Protein AF-A0A815REF6-F1 (afdb_monomer)

Secondary structure (DSSP, 8-state):
-------------PPP------TT-----TTSTTSS-----HHHHHHHHHHHHHHHHHTTT-EEEEEE-TTS-EEEEEEGGGS--HHHHHTS-HHHHHHHHHHHHHHHHHHHHHHHTS-EEEEEE-TT--SSSPPPHHHHHHHHHHS-HHHHHSEEEEEEES--HHHHHTHHHHHHHHHHHHHHHTTS-------

Nearest PDB structures (foldseek):
  3p7z-assembly1_B  TM=7.901E-01  e=2.583E-05  Homo sapiens
  7mp5-assembly1_A  TM=7.750E-01  e=2.750E-05  Homo sapiens
  2d4q-assembly1_B  TM=8.336E-01  e=7.939E-05  Homo sapiens
  3pg7-assembly2_B  TM=8.066E-01  e=1.084E-04  Homo sapiens
  7r04-assembly1_A  TM=8.210E-01  e=1.786E-04  Homo sapiens

Mean predicted aligned error: 14.85 Å

Radius of gyration: 29.38 Å; Cα contacts (8 Å, |Δi|>4): 174; chains: 1; bounding box: 91×82×63 Å

Structure (mmCIF, N/CA/C/O backbone):
data_AF-A0A815REF6-F1
#
_entry.id   AF-A0A815REF6-F1
#
loop_
_atom_site.group_PDB
_atom_site.id
_atom_site.type_symbol
_atom_site.label_atom_id
_atom_site.label_alt_id
_atom_site.label_comp_id
_atom_site.label_asym_id
_atom_site.label_entity_id
_atom_site.label_seq_id
_atom_site.pdbx_PDB_ins_code
_atom_site.Cartn_x
_atom_site.Cartn_y
_atom_site.Cartn_z
_atom_site.occupancy
_atom_site.B_iso_or_equiv
_atom_site.auth_seq_id
_atom_site.auth_comp_id
_atom_site.auth_asym_id
_atom_site.auth_atom_id
_atom_site.pdbx_PDB_model_num
ATOM 1 N N . LEU A 1 1 ? 66.781 4.390 -33.951 1.00 36.03 1 LEU A N 1
ATOM 2 C CA . LEU A 1 1 ? 67.778 5.407 -33.545 1.00 36.03 1 LEU A CA 1
ATOM 3 C C . LEU A 1 1 ? 67.065 6.750 -33.490 1.00 36.03 1 LEU A C 1
ATOM 5 O O . LEU A 1 1 ? 66.617 7.153 -34.547 1.00 36.03 1 LEU A O 1
ATOM 9 N N . TYR A 1 2 ? 66.968 7.366 -32.303 1.00 32.47 2 TYR A N 1
ATOM 10 C CA . TYR A 1 2 ? 66.488 8.741 -32.019 1.00 32.47 2 TYR A CA 1
ATOM 11 C C . TYR A 1 2 ? 65.075 9.159 -32.531 1.00 32.47 2 TYR A C 1
ATOM 13 O O . TYR A 1 2 ? 64.610 8.706 -33.564 1.00 32.47 2 TYR A O 1
ATOM 21 N N . GLY A 1 3 ? 64.321 10.027 -31.846 1.00 33.78 3 GLY A N 1
ATOM 22 C CA . GLY A 1 3 ? 64.491 10.505 -30.468 1.00 33.78 3 GLY A CA 1
ATOM 23 C C . GLY A 1 3 ? 63.769 11.828 -30.153 1.00 33.78 3 GLY A C 1
ATOM 24 O O . GLY A 1 3 ? 64.120 12.843 -30.730 1.00 33.78 3 GLY A O 1
ATOM 25 N N . ASN A 1 4 ? 62.881 11.790 -29.149 1.00 31.91 4 ASN A N 1
ATOM 26 C CA . ASN A 1 4 ? 62.503 12.857 -28.198 1.00 31.91 4 ASN A CA 1
ATOM 27 C C . ASN A 1 4 ? 61.898 14.208 -28.661 1.00 31.91 4 ASN A C 1
ATOM 29 O O . ASN A 1 4 ? 62.453 14.920 -29.487 1.00 31.91 4 ASN A O 1
ATOM 33 N N . GLY A 1 5 ? 60.880 14.653 -27.905 1.00 32.62 5 GLY A N 1
ATOM 34 C CA . GLY A 1 5 ? 60.575 16.074 -27.642 1.00 32.62 5 GLY A CA 1
ATOM 35 C C . GLY A 1 5 ? 59.079 16.428 -27.686 1.00 32.62 5 GLY A C 1
ATOM 36 O O . GLY A 1 5 ? 58.389 15.992 -28.597 1.00 32.62 5 GLY A O 1
ATOM 37 N N . THR A 1 6 ? 58.494 17.202 -26.760 1.00 36.19 6 THR A N 1
ATOM 38 C CA . THR A 1 6 ? 58.949 17.671 -25.425 1.00 36.19 6 THR A CA 1
ATOM 39 C C . THR A 1 6 ? 57.722 18.124 -24.597 1.00 36.19 6 THR A C 1
ATOM 41 O O . THR A 1 6 ? 56.606 18.143 -25.107 1.00 36.19 6 THR A O 1
ATOM 44 N N . ALA A 1 7 ? 57.911 18.502 -23.325 1.00 36.53 7 ALA A N 1
ATOM 45 C CA . ALA A 1 7 ? 56.911 19.229 -22.519 1.00 36.53 7 ALA A CA 1
ATOM 46 C C . ALA A 1 7 ? 56.753 20.707 -23.017 1.00 36.53 7 ALA A C 1
ATOM 48 O O . ALA A 1 7 ? 57.418 21.079 -23.978 1.00 36.53 7 ALA A O 1
ATOM 49 N N . SER A 1 8 ? 55.931 21.618 -22.465 1.00 34.12 8 SER A N 1
ATOM 50 C CA . SER A 1 8 ? 55.275 21.670 -21.146 1.00 34.12 8 SER A CA 1
ATOM 51 C C . SER A 1 8 ? 54.103 22.670 -21.056 1.00 34.12 8 SER A C 1
ATOM 53 O O . SER A 1 8 ? 54.183 23.756 -21.613 1.00 34.12 8 SER A O 1
ATOM 55 N N . ASN A 1 9 ? 53.099 22.320 -20.241 1.00 30.88 9 ASN A N 1
ATOM 56 C CA . ASN A 1 9 ? 52.449 23.105 -19.165 1.00 30.88 9 ASN A CA 1
ATOM 57 C C . ASN A 1 9 ? 52.435 24.665 -19.174 1.00 30.88 9 ASN A C 1
ATOM 59 O O . ASN A 1 9 ? 53.469 25.310 -19.311 1.00 30.88 9 ASN A O 1
ATOM 63 N N . SER A 1 10 ? 51.300 25.225 -18.714 1.00 37.28 10 SER A N 1
ATOM 64 C CA . SER A 1 10 ? 51.062 26.616 -18.254 1.00 37.28 10 SER A CA 1
ATOM 65 C C . SER A 1 10 ? 51.030 27.701 -19.359 1.00 37.28 10 SER A C 1
ATOM 67 O O . SER A 1 10 ? 51.799 27.666 -20.306 1.00 37.28 10 SER A O 1
ATOM 69 N N . ASN A 1 11 ? 50.121 28.688 -19.323 1.00 34.00 11 ASN A N 1
ATOM 70 C CA . ASN A 1 11 ? 50.023 29.645 -18.219 1.00 34.00 11 ASN A CA 1
ATOM 71 C C . ASN A 1 11 ? 48.623 30.177 -17.854 1.00 34.00 11 ASN A C 1
ATOM 73 O O . ASN A 1 11 ? 47.649 30.054 -18.589 1.00 34.00 11 ASN A O 1
ATOM 77 N N . LYS A 1 12 ? 48.562 30.776 -16.659 1.00 44.19 12 LYS A N 1
ATOM 78 C CA . LYS A 1 12 ? 47.351 31.189 -15.937 1.00 44.19 12 LYS A CA 1
ATOM 79 C C . LYS A 1 12 ? 47.188 32.714 -15.961 1.00 44.19 12 LYS A C 1
ATOM 81 O O . LYS A 1 12 ? 47.751 33.394 -15.104 1.00 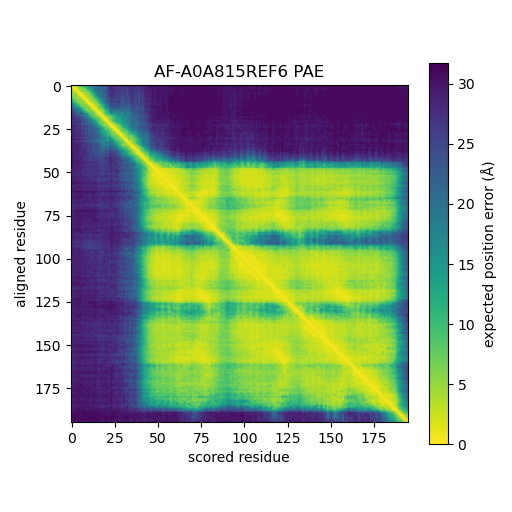44.19 12 LYS A O 1
ATOM 86 N N . SER A 1 13 ? 46.381 33.250 -16.878 1.00 37.09 13 SER A N 1
ATOM 87 C CA . SER A 1 13 ? 45.984 34.668 -16.824 1.00 37.09 13 SER A CA 1
ATOM 88 C C . SER A 1 13 ? 45.025 34.913 -15.661 1.00 37.09 13 SER A C 1
ATOM 90 O O . SER A 1 13 ? 43.840 34.599 -15.733 1.00 37.09 13 SER A O 1
ATOM 92 N N . ARG A 1 14 ? 45.547 35.483 -14.571 1.00 37.94 14 ARG A N 1
ATOM 93 C CA . ARG A 1 14 ? 44.730 36.109 -13.526 1.00 37.94 14 ARG A CA 1
ATOM 94 C C . ARG A 1 14 ? 44.292 37.488 -14.016 1.00 37.94 14 ARG A C 1
ATOM 96 O O . ARG A 1 14 ? 45.148 38.296 -14.365 1.00 37.94 14 ARG A O 1
ATOM 103 N N . GLY A 1 15 ? 42.989 37.761 -14.002 1.00 37.59 15 GLY A N 1
ATOM 104 C CA . GLY A 1 15 ? 42.479 39.119 -14.186 1.00 37.59 15 GLY A CA 1
ATOM 105 C C . GLY A 1 15 ? 43.020 40.045 -13.093 1.00 37.59 15 GLY A C 1
ATOM 106 O O . GLY A 1 15 ? 43.021 39.682 -11.916 1.00 37.59 15 GLY A O 1
ATOM 107 N N . LEU A 1 16 ? 43.513 41.217 -13.487 1.00 39.94 16 LEU A N 1
ATOM 108 C CA . LEU A 1 16 ? 43.960 42.257 -12.563 1.00 39.94 16 LEU A CA 1
ATOM 109 C C . LEU A 1 16 ? 42.738 43.007 -12.027 1.00 39.94 16 LEU A C 1
ATOM 111 O O . LEU A 1 16 ? 42.024 43.640 -12.803 1.00 39.94 16 LEU A O 1
ATOM 115 N N . ILE A 1 17 ? 42.526 42.989 -10.709 1.00 49.31 17 ILE A N 1
ATOM 116 C CA . ILE A 1 17 ? 41.568 43.896 -10.065 1.00 49.31 17 ILE A CA 1
ATOM 117 C C . ILE A 1 17 ? 42.177 45.299 -10.111 1.00 49.31 17 ILE A C 1
ATOM 119 O O . ILE A 1 17 ? 43.069 45.623 -9.327 1.00 49.31 17 ILE A O 1
ATOM 123 N N . LYS A 1 18 ? 41.720 46.127 -11.055 1.00 39.44 18 LYS A N 1
ATOM 124 C CA . LYS A 1 18 ? 42.122 47.532 -11.169 1.00 39.44 18 LYS A CA 1
ATOM 125 C C . LYS A 1 18 ? 41.036 48.436 -10.584 1.00 39.44 18 LYS A C 1
ATOM 127 O O . LYS A 1 18 ? 40.314 49.106 -11.321 1.00 39.44 18 LYS A O 1
ATOM 132 N N . GLY A 1 19 ? 40.947 48.456 -9.253 1.00 40.88 19 GLY A N 1
ATOM 133 C CA . GLY A 1 19 ? 40.173 49.475 -8.546 1.00 40.88 19 GLY A CA 1
ATOM 134 C C . GLY A 1 19 ? 40.643 50.863 -8.987 1.00 40.88 19 GLY A C 1
ATOM 135 O O . GLY A 1 19 ? 41.839 51.156 -8.937 1.00 40.88 19 GLY A O 1
ATOM 136 N N . THR A 1 20 ? 39.721 51.679 -9.491 1.00 44.88 20 THR A N 1
ATOM 137 C CA . THR A 1 20 ? 40.017 53.023 -9.995 1.00 44.88 20 THR A CA 1
ATOM 138 C C . THR A 1 20 ? 39.452 54.028 -9.007 1.00 44.88 20 THR A C 1
ATOM 140 O O . THR A 1 20 ? 38.242 54.158 -8.887 1.00 44.88 20 THR A O 1
ATOM 143 N N . ILE A 1 21 ? 40.340 54.701 -8.278 1.00 45.69 21 ILE A N 1
ATOM 144 C CA . ILE A 1 21 ? 39.979 55.735 -7.308 1.00 45.69 21 ILE A CA 1
ATOM 145 C C . ILE A 1 21 ? 39.822 57.057 -8.066 1.00 45.69 21 ILE A C 1
ATOM 147 O O . ILE A 1 21 ? 40.771 57.515 -8.707 1.00 45.69 21 ILE A O 1
ATOM 151 N N . THR A 1 22 ? 38.636 57.657 -8.002 1.00 51.94 22 THR A N 1
ATOM 152 C CA . THR A 1 22 ? 38.387 59.046 -8.413 1.00 51.94 22 THR A CA 1
ATOM 153 C C . THR A 1 22 ? 38.855 60.00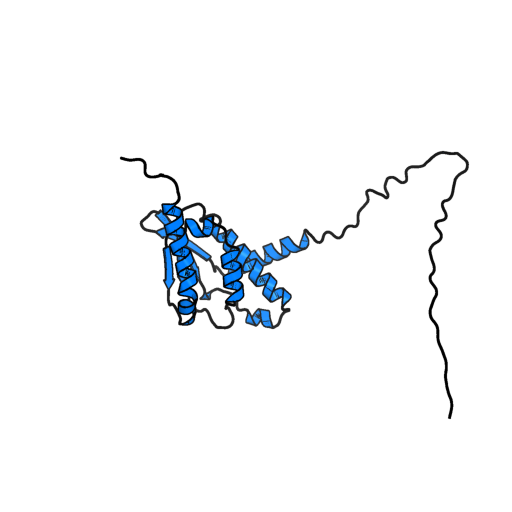9 -7.316 1.00 51.94 22 THR A C 1
ATOM 155 O O . THR A 1 22 ? 38.937 59.652 -6.142 1.00 51.94 22 THR A O 1
ATOM 158 N N . SER A 1 23 ? 39.230 61.232 -7.689 1.00 53.97 23 SER A N 1
ATOM 159 C CA . SER A 1 23 ? 39.953 62.170 -6.813 1.00 53.97 23 SER A CA 1
ATOM 160 C C . SER A 1 23 ? 39.126 62.790 -5.679 1.00 53.97 23 SER A C 1
ATOM 162 O O . SER A 1 23 ? 39.702 63.402 -4.780 1.00 53.97 23 SER A O 1
ATOM 164 N N . ASP A 1 24 ? 37.802 62.634 -5.712 1.00 54.44 24 ASP A N 1
ATOM 165 C CA . ASP A 1 24 ? 36.875 63.566 -5.056 1.00 54.44 24 ASP A CA 1
ATOM 166 C C . ASP A 1 24 ? 36.215 62.976 -3.789 1.00 54.44 24 ASP A C 1
ATOM 168 O O . ASP A 1 24 ? 35.437 63.645 -3.115 1.00 54.44 24 ASP A O 1
ATOM 172 N N . GLY A 1 25 ? 36.574 61.741 -3.414 1.00 51.72 25 GLY A N 1
ATOM 173 C CA . GLY A 1 25 ? 36.318 61.178 -2.079 1.00 51.72 25 GLY A CA 1
ATOM 174 C C . GLY A 1 25 ? 34.889 60.703 -1.785 1.00 51.72 25 GLY A C 1
ATOM 175 O O . GLY A 1 25 ? 34.608 60.347 -0.641 1.00 51.72 25 GLY A O 1
ATOM 176 N N . ILE A 1 26 ? 34.004 60.672 -2.782 1.00 48.50 26 ILE A N 1
ATOM 177 C CA . ILE A 1 26 ? 32.659 60.090 -2.675 1.00 48.50 26 ILE A CA 1
ATOM 178 C C . ILE A 1 26 ? 32.728 58.592 -3.010 1.00 48.50 26 ILE A C 1
ATOM 180 O O . ILE A 1 26 ? 33.442 58.184 -3.927 1.00 48.50 26 ILE A O 1
ATOM 184 N N . ILE A 1 27 ? 32.007 57.774 -2.241 1.00 54.09 27 ILE A N 1
ATOM 185 C CA . ILE A 1 27 ? 31.747 56.365 -2.555 1.00 54.09 27 ILE A CA 1
ATOM 186 C C . ILE A 1 27 ? 30.396 56.337 -3.268 1.00 54.09 27 ILE A C 1
ATOM 188 O O . ILE A 1 27 ? 29.378 56.550 -2.616 1.00 54.09 27 ILE A O 1
ATOM 192 N N . ASP A 1 28 ? 30.400 56.116 -4.582 1.00 47.16 28 ASP A N 1
ATOM 193 C CA . ASP A 1 28 ? 29.172 55.940 -5.363 1.00 47.16 28 ASP A CA 1
ATOM 194 C C . ASP A 1 28 ? 28.648 54.494 -5.225 1.00 47.16 28 ASP A C 1
ATOM 196 O O . ASP A 1 28 ? 29.426 53.542 -5.099 1.00 47.16 28 ASP A O 1
ATOM 200 N N . ASP A 1 29 ? 27.322 54.333 -5.219 1.00 55.97 29 ASP A N 1
ATOM 201 C CA . ASP A 1 29 ? 26.630 53.135 -4.725 1.00 55.97 29 ASP A CA 1
ATOM 202 C C . ASP A 1 29 ? 26.692 51.899 -5.655 1.00 55.97 29 ASP A C 1
ATOM 204 O O . ASP A 1 29 ? 25.739 51.586 -6.370 1.00 55.97 29 ASP A O 1
ATOM 208 N N . ASP A 1 30 ? 27.758 51.095 -5.566 1.00 52.38 30 ASP A N 1
ATOM 209 C CA . ASP A 1 30 ? 27.779 49.704 -6.074 1.00 52.38 30 ASP A CA 1
ATOM 210 C C . ASP A 1 30 ? 26.990 48.749 -5.144 1.00 52.38 30 ASP A C 1
ATOM 212 O O . ASP A 1 30 ? 27.505 47.746 -4.655 1.00 52.38 30 ASP A O 1
ATOM 216 N N . PHE A 1 31 ? 25.734 49.102 -4.840 1.00 44.84 31 PHE A N 1
ATOM 217 C CA . PHE A 1 31 ? 24.838 48.325 -3.966 1.00 44.84 31 PHE A CA 1
ATOM 218 C C . PHE A 1 31 ? 23.763 47.532 -4.737 1.00 44.84 31 PHE A C 1
ATOM 220 O O . PHE A 1 31 ? 23.023 46.746 -4.149 1.00 44.84 31 PHE A O 1
ATOM 227 N N . GLU A 1 32 ? 23.689 47.674 -6.066 1.00 51.91 32 GLU A N 1
ATOM 228 C CA . GLU A 1 32 ? 22.825 46.823 -6.904 1.00 51.91 32 GLU A CA 1
ATOM 229 C C . GLU A 1 32 ? 23.482 45.477 -7.274 1.00 51.91 32 GLU A C 1
ATOM 231 O O . GLU A 1 32 ? 22.778 44.522 -7.606 1.00 51.91 32 GLU A O 1
ATOM 236 N N . SER A 1 33 ? 24.812 45.348 -7.171 1.00 49.38 33 SER A N 1
ATOM 237 C CA . SER A 1 33 ? 25.531 44.121 -7.553 1.00 49.38 33 SER A CA 1
ATOM 238 C C . SER A 1 33 ? 25.408 42.966 -6.544 1.00 49.38 33 SER A C 1
ATOM 240 O O . SER A 1 33 ? 25.562 41.808 -6.937 1.00 49.38 33 SER A O 1
ATOM 242 N N . GLU A 1 34 ? 25.054 43.233 -5.279 1.00 51.47 34 GLU A N 1
ATOM 243 C CA . GLU A 1 34 ? 24.809 42.191 -4.260 1.00 51.47 34 GLU A CA 1
ATOM 244 C C . GLU A 1 34 ? 23.363 41.645 -4.243 1.00 51.47 34 GLU A C 1
ATOM 246 O O . GLU A 1 34 ? 23.102 40.627 -3.602 1.00 51.47 34 GLU A O 1
ATOM 251 N N . LEU A 1 35 ? 22.411 42.270 -4.954 1.00 58.25 35 LEU A N 1
ATOM 252 C CA . LEU A 1 35 ? 20.967 41.973 -4.847 1.00 58.25 35 LEU A CA 1
ATOM 253 C C . LEU A 1 35 ? 20.306 41.561 -6.183 1.00 58.25 35 LEU A C 1
ATOM 255 O O . LEU A 1 35 ? 19.119 41.806 -6.397 1.00 58.25 35 LEU A O 1
ATOM 259 N N . GLY A 1 36 ? 21.060 40.915 -7.086 1.00 50.62 36 GLY A N 1
ATOM 260 C CA . GLY A 1 36 ? 20.695 40.809 -8.510 1.00 50.62 36 GLY A CA 1
ATOM 261 C C . GLY A 1 36 ? 20.887 39.463 -9.229 1.00 50.62 36 GLY A C 1
ATOM 262 O O . GLY A 1 36 ? 21.313 39.470 -10.376 1.00 50.62 36 GLY A O 1
ATOM 263 N N . GLY A 1 37 ? 20.542 38.327 -8.609 1.00 49.50 37 GLY A N 1
ATOM 264 C CA . GLY A 1 37 ? 20.124 37.090 -9.305 1.00 49.50 37 GLY A CA 1
ATOM 265 C C . GLY A 1 37 ? 21.131 36.318 -10.184 1.00 49.50 37 GLY A C 1
ATOM 266 O O . GLY A 1 37 ? 21.445 36.725 -11.297 1.00 49.50 37 GLY A O 1
ATOM 267 N N . ASN A 1 38 ? 21.506 35.107 -9.741 1.00 50.25 38 ASN A N 1
ATOM 268 C CA . ASN A 1 38 ? 21.619 33.883 -10.568 1.00 50.25 38 ASN A CA 1
ATOM 269 C C . ASN A 1 38 ? 21.978 32.652 -9.695 1.00 50.25 38 ASN A C 1
ATOM 271 O O . ASN A 1 38 ? 22.973 31.968 -9.937 1.00 50.25 38 ASN A O 1
ATOM 275 N N . GLU A 1 39 ? 21.167 32.341 -8.676 1.00 48.06 39 GLU A N 1
ATOM 276 C CA . GLU A 1 39 ? 21.144 30.964 -8.153 1.00 48.06 39 GLU A CA 1
ATOM 277 C C . GLU A 1 39 ? 20.285 30.087 -9.084 1.00 48.06 39 GLU A C 1
ATOM 279 O O . GLU A 1 39 ? 19.176 30.498 -9.434 1.00 48.06 39 GLU A O 1
ATOM 284 N N . PRO A 1 40 ? 20.747 28.892 -9.498 1.00 46.56 40 PRO A N 1
ATOM 285 C CA . PRO A 1 40 ? 19.925 27.958 -10.262 1.00 46.56 40 PRO A CA 1
ATOM 286 C C . PRO A 1 40 ? 18.692 27.505 -9.466 1.00 46.56 40 PRO A C 1
ATOM 288 O O . PRO A 1 40 ? 18.815 26.877 -8.415 1.00 46.56 40 PRO A O 1
ATOM 291 N N . THR A 1 41 ? 17.492 27.773 -9.987 1.00 47.34 41 THR A N 1
ATOM 292 C CA . THR A 1 41 ? 16.200 27.505 -9.322 1.00 47.34 41 THR A CA 1
ATOM 293 C C . THR A 1 41 ? 15.792 26.016 -9.329 1.00 47.34 41 THR A C 1
ATOM 295 O O . THR A 1 41 ? 14.625 25.681 -9.531 1.00 47.34 41 THR A O 1
ATOM 298 N N . GLU A 1 42 ? 16.735 25.095 -9.088 1.00 51.84 42 GLU A N 1
ATOM 299 C CA . GLU A 1 42 ? 16.554 23.632 -9.219 1.00 51.84 42 GLU A CA 1
ATOM 300 C C . GLU A 1 42 ? 15.445 23.040 -8.322 1.00 51.84 42 GLU A C 1
ATOM 302 O O . GLU A 1 42 ? 15.000 21.909 -8.532 1.00 51.84 42 GLU A O 1
ATOM 307 N N . LEU A 1 43 ? 14.975 23.790 -7.322 1.00 52.06 43 LEU A N 1
ATOM 308 C CA . LEU A 1 43 ? 13.924 23.355 -6.403 1.00 52.06 43 LEU A CA 1
ATOM 309 C C . LEU A 1 43 ? 12.520 23.331 -7.030 1.00 52.06 43 LEU A C 1
ATOM 311 O O . LEU A 1 43 ? 11.715 22.510 -6.602 1.00 52.06 43 LEU A O 1
ATOM 315 N N . HIS A 1 44 ? 12.210 24.169 -8.028 1.00 54.72 44 HIS A N 1
ATOM 316 C CA . HIS A 1 44 ? 10.833 24.276 -8.542 1.00 54.72 44 HIS A CA 1
ATOM 317 C C . HIS A 1 44 ? 10.519 23.213 -9.611 1.00 54.72 44 HIS A C 1
ATOM 319 O O . HIS A 1 44 ? 9.567 22.443 -9.467 1.00 54.72 44 HIS A O 1
ATOM 325 N N . ASP A 1 45 ? 11.386 23.079 -10.622 1.00 63.47 45 ASP A N 1
ATOM 326 C CA . ASP A 1 45 ? 11.206 22.164 -11.764 1.00 63.47 45 ASP A CA 1
ATOM 327 C C . ASP A 1 45 ? 10.962 20.698 -11.352 1.00 63.47 45 ASP A C 1
ATOM 329 O O . ASP A 1 45 ? 10.276 19.936 -12.041 1.00 63.47 45 ASP A O 1
ATOM 333 N N . THR A 1 46 ? 11.546 20.265 -10.229 1.00 68.50 46 THR A N 1
ATOM 334 C CA . THR A 1 46 ? 11.494 18.856 -9.808 1.00 68.50 46 THR A CA 1
ATOM 335 C C . THR A 1 46 ? 10.192 18.453 -9.115 1.00 68.50 46 THR A C 1
ATOM 337 O O . THR A 1 46 ? 9.886 17.253 -9.087 1.00 68.50 46 THR A O 1
ATOM 340 N N . GLU A 1 47 ? 9.418 19.415 -8.599 1.00 75.56 47 GLU A N 1
ATOM 341 C CA . GLU A 1 47 ? 8.099 19.166 -8.007 1.00 75.56 47 GLU A CA 1
ATOM 342 C C . GLU A 1 47 ? 7.011 19.105 -9.084 1.00 75.56 47 GLU A C 1
ATOM 344 O O . GLU A 1 47 ? 6.214 18.163 -9.081 1.00 75.56 47 GLU A O 1
ATOM 349 N N . ASP A 1 48 ? 7.050 20.005 -10.071 1.00 81.88 48 ASP A N 1
ATOM 350 C CA . ASP A 1 48 ? 6.139 19.997 -11.226 1.00 81.88 48 ASP A CA 1
ATOM 351 C C . ASP A 1 48 ? 6.230 18.693 -12.031 1.00 81.88 48 ASP A C 1
ATOM 353 O O . ASP A 1 48 ? 5.211 18.103 -12.403 1.00 81.88 48 ASP A O 1
ATOM 357 N N . VAL A 1 49 ? 7.447 18.189 -12.268 1.00 84.56 49 VAL A N 1
ATOM 358 C CA . VAL A 1 49 ? 7.658 16.908 -12.964 1.00 84.56 49 VAL A CA 1
ATOM 359 C C . VAL A 1 49 ? 7.105 15.724 -12.156 1.00 84.56 49 VAL A C 1
ATOM 361 O O . VAL A 1 49 ? 6.529 14.804 -12.745 1.00 84.56 49 VAL A O 1
ATOM 364 N N . ASP A 1 50 ? 7.223 15.744 -10.824 1.00 87.38 50 ASP A N 1
ATOM 365 C CA . ASP A 1 50 ? 6.620 14.716 -9.964 1.00 87.38 50 ASP A CA 1
ATOM 366 C C . ASP A 1 50 ? 5.093 14.803 -9.968 1.00 87.38 50 ASP A C 1
ATOM 368 O O . ASP A 1 50 ? 4.434 13.771 -10.092 1.00 87.38 50 ASP A O 1
ATOM 372 N N . TYR A 1 51 ? 4.523 16.008 -9.893 1.00 88.19 51 TYR A N 1
ATOM 373 C CA . TYR A 1 51 ? 3.077 16.216 -9.930 1.00 88.19 51 TYR A CA 1
ATOM 374 C C . TYR A 1 51 ? 2.477 15.740 -11.261 1.00 88.19 51 TYR A C 1
ATOM 376 O O . TYR A 1 51 ? 1.536 14.944 -11.272 1.00 88.19 51 TYR A O 1
ATOM 384 N N . GLN A 1 52 ? 3.079 16.119 -12.394 1.00 88.12 52 GLN A N 1
ATOM 385 C CA . GLN A 1 52 ? 2.673 15.636 -13.718 1.00 88.12 52 GLN A CA 1
ATOM 386 C C . GLN A 1 52 ? 2.761 14.107 -13.843 1.00 88.12 52 GLN A C 1
ATOM 388 O O . GLN A 1 52 ? 1.900 13.487 -14.476 1.00 88.12 52 GLN A O 1
ATOM 393 N N . LEU A 1 53 ? 3.790 13.479 -13.262 1.00 87.94 53 LEU A N 1
ATOM 394 C CA . LEU A 1 53 ? 3.930 12.023 -13.283 1.00 87.94 53 LEU A CA 1
ATOM 395 C C . LEU A 1 53 ? 2.927 11.338 -12.343 1.00 87.94 53 LEU A C 1
ATOM 397 O O . LEU A 1 53 ? 2.405 10.280 -12.685 1.00 87.94 53 LEU A O 1
ATOM 401 N N . MET A 1 54 ? 2.603 11.944 -11.201 1.00 88.94 54 MET A N 1
ATOM 402 C CA . MET A 1 54 ? 1.569 11.466 -10.279 1.00 88.94 54 MET A CA 1
ATOM 403 C C . MET A 1 54 ? 0.161 11.572 -10.880 1.00 88.94 54 MET A C 1
ATOM 405 O O . MET A 1 54 ? -0.604 10.618 -10.749 1.00 88.94 54 MET A O 1
ATOM 409 N N . THR A 1 55 ? -0.158 12.637 -11.624 1.00 89.56 55 THR A N 1
ATOM 410 C CA . THR A 1 55 ? -1.411 12.737 -12.400 1.00 89.56 55 THR A CA 1
ATOM 411 C C . THR A 1 55 ? -1.500 11.619 -13.445 1.00 89.56 55 THR A C 1
ATOM 413 O O . THR A 1 55 ? -2.479 10.874 -13.461 1.00 89.56 55 THR A O 1
ATOM 416 N N . LYS A 1 56 ? -0.429 11.384 -14.218 1.00 88.81 56 LYS A N 1
ATOM 417 C CA . LYS A 1 56 ? -0.352 10.256 -15.171 1.00 88.81 56 LYS A CA 1
ATOM 418 C C . LYS A 1 56 ? -0.433 8.880 -14.502 1.00 88.81 56 LYS A C 1
ATOM 420 O O . LYS A 1 56 ? -0.818 7.915 -15.147 1.00 88.81 56 LYS A O 1
ATOM 425 N N . ILE A 1 57 ? -0.072 8.754 -13.222 1.00 89.12 57 ILE A N 1
ATOM 426 C CA . ILE A 1 57 ? -0.265 7.525 -12.431 1.00 89.12 57 ILE A CA 1
ATOM 427 C C . ILE A 1 57 ? -1.726 7.391 -11.969 1.00 89.12 57 ILE A C 1
ATOM 429 O O . ILE A 1 57 ? -2.258 6.279 -11.969 1.00 89.12 57 ILE A O 1
ATOM 433 N N . ALA A 1 58 ? -2.388 8.499 -11.625 1.00 89.94 58 ALA A N 1
ATOM 434 C CA . ALA A 1 58 ? -3.797 8.519 -11.238 1.00 89.94 58 ALA A CA 1
ATOM 435 C C . ALA A 1 58 ? -4.732 8.100 -12.387 1.00 89.94 58 ALA A C 1
ATOM 437 O O . ALA A 1 58 ? -5.701 7.384 -12.138 1.00 89.94 58 ALA A O 1
ATOM 438 N N . GLU A 1 59 ? -4.400 8.450 -13.636 1.00 89.50 59 GLU A N 1
ATOM 439 C CA . GLU A 1 59 ? -5.118 8.034 -14.858 1.00 89.50 59 GLU A CA 1
ATOM 440 C C . GLU A 1 59 ? -5.271 6.506 -14.998 1.00 89.50 59 GLU A C 1
ATOM 442 O O . GLU A 1 59 ? -6.255 6.032 -15.565 1.00 89.50 59 GLU A O 1
ATOM 447 N N . TYR A 1 60 ? -4.353 5.709 -14.436 1.00 88.38 60 TYR A N 1
ATOM 448 C CA . TYR A 1 60 ? -4.478 4.245 -14.422 1.00 88.38 60 TYR A CA 1
ATOM 449 C C . TYR A 1 60 ? -5.575 3.742 -13.466 1.00 88.38 60 TYR A C 1
ATOM 451 O O . TYR A 1 60 ? -5.910 2.559 -13.500 1.00 88.38 60 TYR A O 1
ATOM 459 N N . GLY A 1 61 ? -6.114 4.585 -12.577 1.00 89.81 61 GLY A N 1
ATOM 460 C CA . GLY A 1 61 ? -7.142 4.205 -11.605 1.00 89.81 61 GLY A CA 1
ATOM 461 C C . GLY A 1 61 ? -6.705 3.055 -10.692 1.00 89.81 61 GLY A C 1
ATOM 462 O O . GLY A 1 61 ? -7.479 2.132 -10.451 1.00 89.81 61 GLY A O 1
ATOM 463 N N . ILE A 1 62 ? -5.441 3.046 -10.252 1.00 91.75 62 ILE A N 1
ATOM 464 C CA . ILE A 1 62 ? -4.857 1.955 -9.444 1.00 91.75 62 ILE A CA 1
ATOM 465 C C . ILE A 1 62 ? -5.539 1.855 -8.070 1.00 91.75 62 ILE A C 1
ATOM 467 O O . ILE A 1 62 ? -5.622 0.759 -7.510 1.00 91.75 62 ILE A O 1
ATOM 471 N N . ILE A 1 63 ? -6.007 2.990 -7.544 1.00 93.25 63 ILE A N 1
ATOM 472 C CA . ILE A 1 63 ? -6.680 3.133 -6.252 1.00 93.25 63 ILE A CA 1
ATOM 473 C C . ILE A 1 63 ? -8.070 3.726 -6.503 1.00 93.25 63 ILE A C 1
ATOM 475 O O . ILE A 1 63 ? -8.186 4.762 -7.154 1.00 93.25 63 ILE A O 1
ATOM 479 N N . GLU A 1 64 ? -9.110 3.080 -5.982 1.00 92.62 64 GLU A N 1
ATOM 480 C CA . GLU A 1 64 ? -10.513 3.498 -6.112 1.00 92.62 6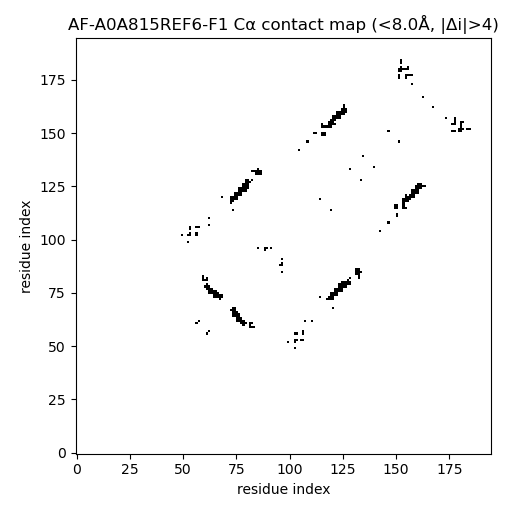4 GLU A CA 1
ATOM 481 C C . GLU A 1 64 ? -11.195 3.434 -4.735 1.00 92.62 64 GLU A C 1
ATOM 483 O O . GLU A 1 64 ? -10.904 2.538 -3.945 1.00 92.62 64 GLU A O 1
ATOM 488 N N . CYS A 1 65 ? -12.108 4.359 -4.428 1.00 92.19 65 CYS A N 1
ATOM 489 C CA . CYS A 1 65 ? -12.948 4.277 -3.229 1.00 92.19 65 CYS A CA 1
ATOM 490 C C . CYS A 1 65 ? -14.341 3.781 -3.632 1.00 92.19 65 CYS A C 1
ATOM 492 O O . CYS A 1 65 ? -15.012 4.407 -4.450 1.00 92.19 65 CYS A O 1
ATOM 494 N N . CYS A 1 66 ? -14.769 2.645 -3.081 1.00 90.31 66 CYS A N 1
ATOM 495 C CA . CYS A 1 66 ? -15.975 1.929 -3.512 1.00 90.31 66 CYS A CA 1
ATOM 496 C C . CYS A 1 66 ? -17.155 2.085 -2.537 1.00 90.31 66 CYS A C 1
ATOM 498 O O . CYS A 1 66 ? -18.032 1.225 -2.486 1.00 90.31 66 CYS A O 1
ATOM 500 N N . GLY A 1 67 ? -17.175 3.175 -1.767 1.00 91.31 67 GLY A N 1
ATOM 501 C CA . GLY A 1 67 ? -18.178 3.432 -0.732 1.00 91.31 67 GLY A CA 1
ATOM 502 C C . GLY A 1 67 ? -17.763 2.887 0.634 1.00 91.31 67 GLY A C 1
ATOM 503 O O . GLY A 1 67 ? -16.576 2.850 0.962 1.00 91.31 67 GLY A O 1
ATOM 504 N N . ASP A 1 68 ? -18.748 2.490 1.435 1.00 94.06 68 ASP A N 1
ATOM 505 C CA . ASP A 1 68 ? -18.574 2.094 2.834 1.00 94.06 68 ASP A CA 1
ATOM 506 C C . ASP A 1 68 ? -18.962 0.632 3.067 1.00 94.06 68 ASP A C 1
ATOM 508 O O . ASP A 1 68 ? -19.851 0.092 2.404 1.00 94.06 68 ASP A O 1
ATOM 512 N N . ASP A 1 69 ? -18.292 -0.021 4.018 1.00 92.81 69 ASP A N 1
ATOM 513 C CA . ASP A 1 69 ? -18.661 -1.365 4.454 1.00 92.81 69 ASP A CA 1
ATOM 514 C C . ASP A 1 69 ? -19.871 -1.353 5.409 1.00 92.81 69 ASP A C 1
ATOM 516 O O . ASP A 1 69 ? -20.386 -0.310 5.810 1.00 92.81 69 ASP A O 1
ATOM 520 N N . LYS A 1 70 ? -20.321 -2.543 5.824 1.00 91.56 70 LYS A N 1
ATOM 521 C CA . LYS A 1 70 ? -21.464 -2.711 6.744 1.00 91.56 70 LYS A CA 1
ATOM 522 C C . LYS A 1 70 ? -21.275 -2.115 8.154 1.00 91.56 70 LYS A C 1
ATOM 524 O O . LYS A 1 70 ? -22.180 -2.240 8.973 1.00 91.56 70 LYS A O 1
ATOM 529 N N . PHE A 1 71 ? -20.111 -1.539 8.453 1.00 90.25 71 PHE A N 1
ATOM 530 C CA . PHE A 1 71 ? -19.801 -0.821 9.690 1.00 90.25 71 PHE A CA 1
ATOM 531 C C . PHE A 1 71 ? -19.538 0.680 9.437 1.00 90.25 71 PHE A C 1
ATOM 533 O O . PHE A 1 71 ? -19.071 1.371 10.337 1.00 90.25 71 PHE A O 1
ATOM 540 N N . GLY A 1 72 ? -19.809 1.188 8.227 1.00 90.56 72 GLY A N 1
ATOM 541 C CA . GLY A 1 72 ? -19.592 2.591 7.853 1.00 90.56 72 GLY A CA 1
ATOM 542 C C . GLY A 1 72 ? -18.136 2.950 7.535 1.00 90.56 72 GLY A C 1
ATOM 543 O O . GLY A 1 72 ? -17.798 4.132 7.509 1.00 90.56 72 GLY A O 1
ATOM 544 N N . ARG A 1 73 ? -17.259 1.958 7.322 1.00 93.50 73 ARG A N 1
ATOM 545 C CA . ARG A 1 73 ? -15.820 2.177 7.096 1.00 93.50 73 ARG A CA 1
ATOM 546 C C . ARG A 1 73 ? -15.513 2.270 5.608 1.00 93.50 73 ARG A C 1
ATOM 548 O O . ARG A 1 73 ? -15.946 1.407 4.838 1.00 93.50 73 ARG A O 1
ATOM 555 N N . LYS A 1 74 ? -14.703 3.256 5.207 1.00 94.44 74 LYS A N 1
ATOM 556 C CA . LYS A 1 74 ? -14.357 3.483 3.793 1.00 94.44 74 LYS A CA 1
ATOM 557 C C . LYS A 1 74 ? -13.678 2.250 3.199 1.00 94.44 74 LYS A C 1
ATOM 559 O O . LYS A 1 74 ? -12.681 1.760 3.731 1.00 94.44 74 LYS A O 1
ATOM 564 N N . THR A 1 75 ? -14.215 1.752 2.090 1.00 94.88 75 THR A N 1
ATOM 565 C CA . THR A 1 75 ? -13.694 0.584 1.374 1.00 94.88 75 THR A CA 1
ATOM 566 C C . THR A 1 75 ? -12.852 1.043 0.191 1.00 94.88 75 THR A C 1
ATOM 568 O O . THR A 1 75 ? -13.371 1.461 -0.844 1.00 94.88 75 THR A O 1
ATOM 571 N N . ILE A 1 76 ? -11.534 0.948 0.351 1.00 95.00 76 ILE A N 1
ATOM 572 C CA . ILE A 1 76 ? -10.547 1.327 -0.659 1.00 95.00 76 ILE A CA 1
ATOM 573 C C . ILE A 1 76 ? -10.122 0.075 -1.429 1.00 95.00 76 ILE A C 1
ATOM 575 O O . ILE A 1 76 ? -9.754 -0.946 -0.845 1.00 95.00 76 ILE A O 1
ATOM 579 N N . VAL A 1 77 ? -10.146 0.152 -2.752 1.00 94.69 77 VAL A N 1
ATOM 580 C CA . VAL A 1 77 ? -9.740 -0.904 -3.678 1.00 94.69 77 VAL A CA 1
ATOM 581 C C . VAL A 1 77 ? -8.373 -0.570 -4.269 1.00 94.69 77 VAL A C 1
ATOM 583 O O . VAL A 1 77 ? -8.148 0.539 -4.741 1.00 94.69 77 VAL A O 1
ATOM 586 N N . PHE A 1 78 ? -7.467 -1.550 -4.278 1.00 93.31 78 PHE A N 1
ATOM 587 C CA . PHE A 1 78 ? -6.201 -1.501 -5.009 1.00 93.31 78 PHE A CA 1
ATOM 588 C C . PHE A 1 78 ? -6.207 -2.542 -6.135 1.00 93.31 78 PHE A C 1
ATOM 590 O O . PHE A 1 78 ? -6.280 -3.750 -5.881 1.00 93.31 78 PHE A O 1
ATOM 597 N N . SER A 1 79 ? -6.064 -2.078 -7.374 1.00 92.19 79 SER A N 1
ATOM 598 C CA . SER A 1 79 ? -6.163 -2.886 -8.595 1.00 92.19 79 SER A CA 1
ATOM 599 C C . SER A 1 79 ? -4.783 -3.178 -9.198 1.00 92.19 79 SER A C 1
ATOM 601 O O . SER A 1 79 ? -4.267 -2.415 -10.015 1.00 92.19 79 SER A O 1
ATOM 603 N N . ALA A 1 80 ? -4.168 -4.312 -8.839 1.00 88.25 80 ALA A N 1
ATOM 604 C CA . ALA A 1 80 ? -2.805 -4.645 -9.277 1.00 88.25 80 ALA A CA 1
ATOM 605 C C . ALA A 1 80 ? -2.670 -4.921 -10.791 1.00 88.25 80 ALA A C 1
ATOM 607 O O . ALA A 1 80 ? -1.572 -4.809 -11.335 1.00 88.25 80 ALA A O 1
ATOM 608 N N . CYS A 1 81 ? -3.772 -5.232 -11.481 1.00 83.88 81 CYS A N 1
ATOM 609 C CA . CYS A 1 81 ? -3.846 -5.309 -12.944 1.00 83.88 81 CYS A CA 1
ATOM 610 C C . CYS A 1 81 ? -3.568 -3.966 -13.629 1.00 83.88 81 CYS A C 1
ATOM 612 O O . CYS A 1 81 ? -3.036 -3.959 -14.736 1.00 83.88 81 CYS A O 1
ATOM 614 N N . ARG A 1 82 ? -3.911 -2.851 -12.973 1.00 85.31 82 ARG A N 1
ATOM 615 C CA . ARG A 1 82 ? -3.785 -1.494 -13.516 1.00 85.31 82 ARG A CA 1
ATOM 616 C C . ARG A 1 82 ? -2.414 -0.862 -13.249 1.00 85.31 82 ARG A C 1
ATOM 618 O O . ARG A 1 82 ? -2.146 0.235 -13.720 1.00 85.31 82 ARG A O 1
ATOM 625 N N . LEU A 1 83 ? -1.518 -1.545 -12.526 1.00 84.50 83 LEU A N 1
ATOM 626 C CA . LEU A 1 83 ? -0.142 -1.079 -12.345 1.00 84.50 83 LEU A CA 1
ATOM 627 C C . LEU A 1 83 ? 0.595 -1.039 -13.699 1.00 84.50 83 LEU A C 1
ATOM 629 O O . LEU A 1 83 ? 0.695 -2.092 -14.346 1.00 84.50 83 LEU A O 1
ATOM 633 N N . PRO A 1 84 ? 1.150 0.120 -14.111 1.00 77.56 84 PRO A N 1
ATOM 634 C CA . PRO A 1 84 ? 1.810 0.270 -15.403 1.00 77.56 84 PRO A CA 1
ATOM 635 C C . PRO A 1 84 ? 3.007 -0.665 -15.580 1.00 77.56 84 PRO A C 1
ATOM 637 O O . PRO A 1 84 ? 3.685 -1.077 -14.633 1.00 77.56 84 PRO A O 1
ATOM 640 N N . ASN A 1 85 ? 3.270 -1.000 -16.841 1.00 73.06 85 ASN A N 1
ATOM 641 C CA . ASN A 1 85 ? 4.316 -1.936 -17.210 1.00 73.06 85 ASN A CA 1
ATOM 642 C C . ASN A 1 85 ? 5.716 -1.316 -17.042 1.00 73.06 85 ASN A C 1
ATOM 644 O O . ASN A 1 85 ? 6.113 -0.467 -17.837 1.00 73.06 85 ASN A O 1
ATOM 648 N N . GLN A 1 86 ? 6.506 -1.799 -16.074 1.00 65.38 86 GLN A N 1
ATOM 649 C CA . GLN A 1 86 ? 7.874 -1.308 -15.870 1.00 65.38 86 GLN A CA 1
ATOM 650 C C . GLN A 1 86 ? 8.829 -1.740 -16.997 1.00 65.38 86 GLN A C 1
ATOM 652 O O . GLN A 1 86 ? 9.909 -1.175 -17.095 1.00 65.38 86 GLN A O 1
ATOM 657 N N . GLU A 1 87 ? 8.463 -2.677 -17.885 1.00 58.12 87 GLU A N 1
ATOM 658 C CA . GLU A 1 87 ? 9.253 -2.996 -19.091 1.00 58.12 87 GLU A CA 1
ATOM 659 C C . GLU A 1 87 ? 9.216 -1.900 -20.153 1.00 58.12 87 GLU A C 1
ATOM 661 O O . GLU A 1 87 ? 10.228 -1.695 -20.813 1.00 58.12 87 GLU A O 1
ATOM 666 N N . LEU A 1 88 ? 8.144 -1.102 -20.229 1.00 55.28 88 LEU A N 1
ATOM 667 C CA . LEU A 1 88 ? 8.164 0.138 -21.018 1.00 55.28 88 LEU A CA 1
ATOM 668 C C . LEU A 1 88 ? 9.173 1.152 -20.446 1.00 55.28 88 LEU A C 1
ATOM 670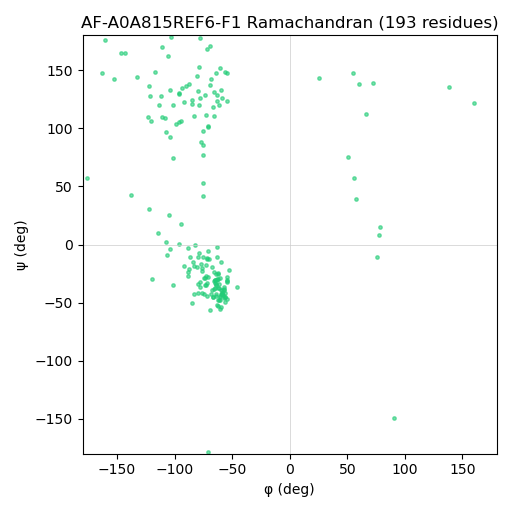 O O . LEU A 1 88 ? 9.713 1.973 -21.178 1.00 55.28 88 LEU A O 1
ATOM 674 N N . ILE A 1 89 ? 9.472 1.050 -19.145 1.00 58.38 89 ILE A N 1
ATOM 675 C CA . ILE A 1 89 ? 10.426 1.900 -18.421 1.00 58.38 89 ILE A CA 1
ATOM 676 C C . ILE A 1 89 ? 11.844 1.280 -18.409 1.00 58.38 89 ILE A C 1
ATOM 678 O O . ILE A 1 89 ? 12.814 2.011 -18.236 1.00 58.38 89 ILE A O 1
ATOM 682 N N . LYS A 1 90 ? 12.016 -0.032 -18.665 1.00 52.50 90 LYS A N 1
ATOM 683 C CA . LYS A 1 90 ? 13.345 -0.688 -18.761 1.00 52.50 90 LYS A CA 1
ATOM 684 C C . LYS A 1 90 ? 14.178 -0.209 -19.955 1.00 52.50 90 LYS A C 1
ATOM 686 O O . LYS A 1 90 ? 15.397 -0.311 -19.900 1.00 52.50 90 LYS A O 1
ATOM 691 N N . ASN A 1 91 ? 13.532 0.309 -21.000 1.00 55.12 91 ASN A N 1
ATOM 692 C CA . ASN A 1 91 ? 14.203 0.943 -22.140 1.00 55.12 91 ASN A CA 1
ATOM 693 C C . ASN A 1 91 ? 14.587 2.412 -21.861 1.00 55.12 91 ASN A C 1
ATOM 695 O O . ASN A 1 91 ? 15.154 3.069 -22.728 1.00 55.12 91 ASN A O 1
ATOM 699 N N . SER A 1 92 ? 14.269 2.932 -20.671 1.00 61.03 92 SER A N 1
ATOM 700 C CA . SER A 1 92 ? 14.684 4.252 -20.188 1.00 61.03 92 SER A CA 1
ATOM 701 C C . SER A 1 92 ? 15.682 4.116 -19.034 1.00 61.03 92 SER A C 1
ATOM 703 O O . SER A 1 92 ? 15.901 3.021 -18.512 1.00 61.03 92 SER A O 1
ATOM 705 N N . GLU A 1 93 ? 16.301 5.223 -18.624 1.00 69.44 93 GLU A N 1
ATOM 706 C CA . GLU A 1 93 ? 17.315 5.205 -17.572 1.00 69.44 93 GLU A CA 1
ATOM 707 C C . GLU A 1 93 ? 16.822 4.597 -16.248 1.00 69.44 93 GLU A C 1
ATOM 709 O O . GLU A 1 93 ? 15.681 4.774 -15.813 1.00 69.44 93 GLU A O 1
ATOM 714 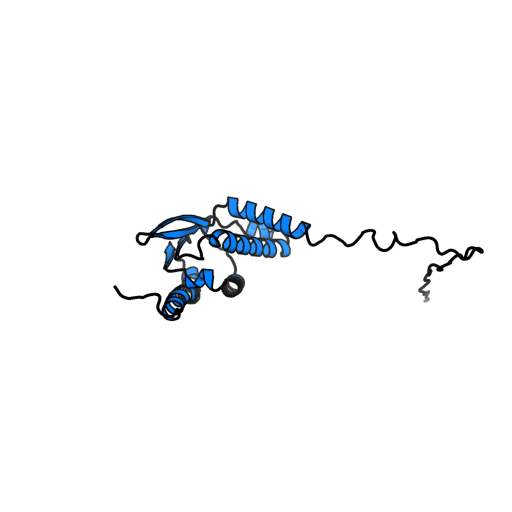N N . PHE A 1 94 ? 17.748 3.970 -15.519 1.00 68.31 94 PHE A N 1
ATOM 715 C CA . PHE A 1 94 ? 17.518 3.477 -14.157 1.00 68.31 94 PHE A CA 1
ATOM 716 C C . PHE A 1 94 ? 16.993 4.575 -13.206 1.00 68.31 94 PHE A C 1
ATOM 718 O O . PHE A 1 94 ? 16.175 4.295 -12.325 1.00 68.31 94 PHE A O 1
ATOM 725 N N . LYS A 1 95 ? 17.395 5.835 -13.438 1.00 75.62 95 LYS A N 1
ATOM 726 C CA . LYS A 1 95 ? 16.893 7.040 -12.759 1.00 75.62 95 LYS A CA 1
ATOM 727 C C . LYS A 1 95 ? 15.371 7.187 -12.911 1.00 75.62 95 LYS A C 1
ATOM 729 O O . LYS A 1 95 ? 14.675 7.369 -11.913 1.00 75.62 95 LYS A O 1
ATOM 734 N N . THR A 1 96 ? 14.844 7.004 -14.123 1.00 78.88 96 THR A N 1
ATOM 735 C CA . THR A 1 96 ? 13.405 7.040 -14.437 1.00 78.88 96 THR A CA 1
ATOM 736 C C . THR A 1 96 ? 12.642 5.919 -13.732 1.00 78.88 96 THR A C 1
ATOM 738 O O . THR A 1 96 ? 11.586 6.164 -13.149 1.00 78.88 96 THR A O 1
ATOM 741 N N . VAL A 1 97 ? 13.195 4.698 -13.701 1.00 79.19 97 VAL A N 1
ATOM 742 C CA . VAL A 1 97 ? 12.586 3.557 -12.987 1.00 79.19 97 VAL A CA 1
ATOM 743 C C . VAL A 1 97 ? 12.482 3.820 -11.479 1.00 79.19 97 VAL A C 1
ATOM 745 O O . VAL A 1 97 ? 11.494 3.422 -10.860 1.00 79.19 97 VAL A O 1
ATOM 748 N N . ILE A 1 98 ? 13.469 4.489 -10.870 1.00 82.06 98 ILE A N 1
ATOM 749 C CA . ILE A 1 98 ? 13.407 4.895 -9.456 1.00 82.06 98 ILE A CA 1
ATOM 750 C C . ILE A 1 98 ? 12.356 5.993 -9.261 1.00 82.06 98 ILE A C 1
ATOM 752 O O . ILE A 1 98 ? 11.409 5.778 -8.502 1.00 82.06 98 ILE A O 1
ATOM 756 N N . LYS A 1 99 ? 12.470 7.114 -9.987 1.00 85.19 99 LYS A N 1
ATOM 757 C CA . LYS A 1 99 ? 11.586 8.288 -9.863 1.00 85.19 99 LYS A CA 1
ATOM 758 C C . LYS A 1 99 ? 10.112 7.918 -10.060 1.00 85.19 99 LYS A C 1
ATOM 760 O O . LYS A 1 99 ? 9.274 8.300 -9.247 1.00 85.19 99 LYS A O 1
ATOM 765 N N . PHE A 1 100 ? 9.804 7.060 -11.040 1.00 85.31 100 PHE A N 1
ATOM 766 C CA . PHE A 1 100 ? 8.459 6.512 -11.243 1.00 85.31 100 PHE A CA 1
ATOM 767 C C . PHE A 1 100 ? 7.915 5.793 -9.997 1.00 85.31 100 PHE A C 1
ATOM 769 O O . PHE A 1 100 ? 6.764 5.982 -9.604 1.00 85.31 100 PHE A O 1
ATOM 776 N N . ARG A 1 101 ? 8.736 4.959 -9.350 1.00 85.69 101 ARG A N 1
ATOM 777 C CA . ARG A 1 101 ? 8.323 4.182 -8.170 1.00 85.69 101 ARG A CA 1
ATOM 778 C C . ARG A 1 101 ? 8.180 5.056 -6.929 1.00 85.69 101 ARG A C 1
ATOM 780 O O . ARG A 1 101 ? 7.400 4.714 -6.046 1.00 85.69 101 ARG A O 1
ATOM 787 N N . GLU A 1 102 ? 8.910 6.160 -6.852 1.00 88.88 102 GLU A N 1
ATOM 788 C CA . GLU A 1 102 ? 8.752 7.154 -5.789 1.00 88.88 102 GLU A CA 1
ATOM 789 C C . GLU A 1 102 ? 7.479 7.984 -5.995 1.00 88.88 102 GLU A C 1
ATOM 791 O O . GLU A 1 102 ? 6.701 8.108 -5.052 1.00 88.88 102 GLU A O 1
ATOM 796 N N . CYS A 1 103 ? 7.178 8.406 -7.227 1.00 90.19 103 CYS A N 1
ATOM 797 C CA . CYS A 1 103 ? 5.898 9.030 -7.587 1.00 90.19 103 CYS A CA 1
ATOM 798 C C . CYS A 1 103 ? 4.703 8.106 -7.314 1.00 90.19 103 CYS A C 1
ATOM 800 O O . CYS A 1 103 ? 3.715 8.533 -6.728 1.00 90.19 103 CYS A O 1
ATOM 802 N N . LEU A 1 104 ? 4.807 6.814 -7.647 1.00 89.62 104 LEU A N 1
ATOM 803 C CA . LEU A 1 104 ? 3.775 5.817 -7.336 1.00 89.62 104 LEU A CA 1
ATOM 804 C C . LEU A 1 104 ? 3.540 5.668 -5.822 1.00 89.62 104 LEU A C 1
ATOM 806 O O . LEU A 1 104 ? 2.413 5.421 -5.398 1.00 89.62 104 LEU A O 1
ATOM 810 N N . PHE A 1 105 ? 4.585 5.820 -5.001 1.00 91.06 105 PHE A N 1
ATOM 811 C CA . PHE A 1 105 ? 4.456 5.799 -3.542 1.00 91.06 105 PHE A CA 1
ATOM 812 C C . PHE A 1 105 ? 3.875 7.110 -2.990 1.00 91.06 105 PHE A C 1
ATOM 814 O O . PHE A 1 105 ? 2.984 7.045 -2.148 1.00 91.06 105 PHE A O 1
ATOM 821 N N . LYS A 1 106 ? 4.302 8.275 -3.503 1.00 91.69 106 LYS A N 1
ATOM 822 C CA . LYS A 1 106 ? 3.691 9.582 -3.194 1.00 91.69 106 LYS A CA 1
ATOM 823 C C . LYS A 1 106 ? 2.189 9.579 -3.515 1.00 91.69 106 LYS A C 1
ATOM 825 O O . LYS A 1 106 ? 1.386 9.895 -2.645 1.00 91.69 106 LYS A O 1
ATOM 830 N N . TYR A 1 107 ? 1.810 9.134 -4.717 1.00 92.06 107 TYR A N 1
ATOM 831 C CA . TYR A 1 107 ? 0.414 8.970 -5.141 1.00 92.06 107 TYR A CA 1
ATOM 832 C C . TYR A 1 107 ? -0.363 8.017 -4.222 1.00 92.06 107 TYR A C 1
ATOM 834 O O . TYR A 1 107 ? -1.483 8.334 -3.834 1.00 92.06 107 TYR A O 1
ATOM 842 N N . PHE A 1 108 ? 0.226 6.882 -3.819 1.00 91.44 108 PHE A N 1
ATOM 843 C CA . PHE A 1 108 ? -0.424 5.974 -2.869 1.00 91.44 108 PHE A CA 1
ATOM 844 C C . PHE A 1 108 ? -0.699 6.651 -1.521 1.00 91.44 108 PHE A C 1
ATOM 846 O O . PHE A 1 108 ? -1.801 6.519 -1.002 1.00 91.44 108 PHE A O 1
ATOM 853 N N . LEU A 1 109 ? 0.267 7.388 -0.961 1.00 92.06 109 LEU A N 1
ATOM 854 C CA . LEU A 1 109 ? 0.054 8.124 0.288 1.00 92.06 109 LEU A CA 1
ATOM 855 C C . LEU A 1 109 ? -1.048 9.181 0.115 1.00 92.06 109 LEU A C 1
ATOM 857 O O . LEU A 1 109 ? -2.042 9.136 0.832 1.00 92.06 109 LEU A O 1
ATOM 861 N N . GLN A 1 110 ? -0.941 10.046 -0.897 1.00 91.56 110 GLN A N 1
ATOM 862 C CA . GLN A 1 110 ? -1.902 11.123 -1.161 1.00 91.56 110 GLN A CA 1
ATOM 863 C C . GLN A 1 110 ? -3.334 10.612 -1.406 1.00 91.56 110 GLN A C 1
ATOM 865 O O . GLN A 1 110 ? -4.285 11.176 -0.872 1.00 91.56 110 GLN A O 1
ATOM 870 N N . ALA A 1 111 ? -3.504 9.529 -2.171 1.00 91.06 111 ALA A N 1
ATOM 871 C CA . ALA A 1 111 ? -4.819 8.945 -2.445 1.00 91.06 111 ALA A CA 1
ATOM 872 C C . ALA A 1 111 ? -5.490 8.373 -1.183 1.00 91.06 111 ALA A C 1
ATOM 874 O O . ALA A 1 111 ? -6.719 8.386 -1.083 1.00 91.06 111 ALA A O 1
ATOM 875 N N . PHE A 1 112 ? -4.690 7.886 -0.228 1.00 90.56 112 PHE A N 1
ATOM 876 C CA . PHE A 1 112 ? -5.153 7.372 1.061 1.00 90.56 112 PHE A CA 1
ATOM 877 C C . PHE A 1 112 ? -5.277 8.459 2.141 1.00 90.56 112 PHE A C 1
ATOM 879 O O . PHE A 1 112 ? -6.018 8.241 3.096 1.00 90.56 112 PHE A O 1
ATOM 886 N N . ASP A 1 113 ? -4.596 9.606 2.023 1.00 91.94 113 ASP A N 1
ATOM 887 C CA . ASP A 1 113 ? -4.458 10.569 3.129 1.00 91.94 113 ASP A CA 1
ATOM 888 C C . ASP A 1 113 ? -5.813 11.099 3.635 1.00 91.94 113 ASP A C 1
ATOM 890 O O . ASP A 1 113 ? -6.057 11.129 4.837 1.00 91.94 113 ASP A O 1
ATOM 894 N N . GLN A 1 114 ? -6.739 11.353 2.705 1.00 89.31 114 GLN A N 1
ATOM 895 C CA . GLN A 1 114 ? -8.147 11.724 2.936 1.00 89.31 114 GLN A CA 1
ATOM 896 C C . GLN A 1 114 ? -9.010 10.662 3.658 1.00 89.31 114 GLN A C 1
ATOM 898 O O . GLN A 1 114 ? -10.153 10.944 4.013 1.00 89.31 114 GLN A O 1
ATOM 903 N N . TYR A 1 115 ? -8.515 9.430 3.827 1.00 89.62 115 TYR A N 1
ATOM 904 C CA . TYR A 1 115 ? -9.257 8.311 4.425 1.00 89.62 115 TYR A CA 1
ATOM 905 C C . TYR A 1 115 ? -8.601 7.758 5.696 1.00 89.62 115 TYR A C 1
ATOM 907 O O . TYR A 1 115 ? -9.303 7.240 6.559 1.00 89.62 115 TYR A O 1
ATOM 915 N N . VAL A 1 116 ? -7.273 7.843 5.828 1.00 90.25 116 VAL A N 1
ATOM 916 C CA . VAL A 1 116 ? -6.511 7.131 6.878 1.00 90.25 116 VAL A CA 1
ATOM 917 C C . VAL A 1 116 ? -6.627 7.722 8.277 1.00 90.25 116 VAL A C 1
ATOM 919 O O . VAL A 1 116 ? -6.203 7.072 9.229 1.00 90.25 116 VAL A O 1
ATOM 922 N N . ASP A 1 117 ? -7.204 8.913 8.426 1.00 90.62 117 ASP A N 1
ATOM 923 C CA . ASP A 1 117 ? -7.546 9.472 9.739 1.00 90.62 117 ASP A CA 1
ATOM 924 C C . ASP A 1 117 ? -8.821 8.827 10.329 1.00 90.62 117 ASP A C 1
ATOM 926 O O . ASP A 1 117 ? -9.013 8.843 11.545 1.00 90.62 117 ASP A O 1
ATOM 930 N N . MET A 1 118 ? -9.625 8.153 9.493 1.00 90.19 118 MET A N 1
ATOM 931 C CA . MET A 1 118 ? -10.769 7.315 9.874 1.00 90.19 118 MET A CA 1
ATOM 932 C C . MET A 1 118 ? -10.463 5.817 9.736 1.00 90.19 118 MET A C 1
ATOM 934 O O . MET A 1 118 ? -9.551 5.410 9.016 1.00 90.19 118 MET A O 1
ATOM 938 N N . ASP A 1 119 ? -11.278 4.982 10.383 1.00 93.12 119 ASP A N 1
ATOM 939 C CA . ASP A 1 119 ? -11.274 3.530 10.190 1.00 93.12 119 ASP A CA 1
ATOM 940 C C . ASP A 1 119 ? -11.656 3.140 8.756 1.00 93.12 119 ASP A C 1
ATOM 942 O O . ASP A 1 119 ? -12.707 3.532 8.239 1.00 93.12 119 ASP A O 1
ATOM 946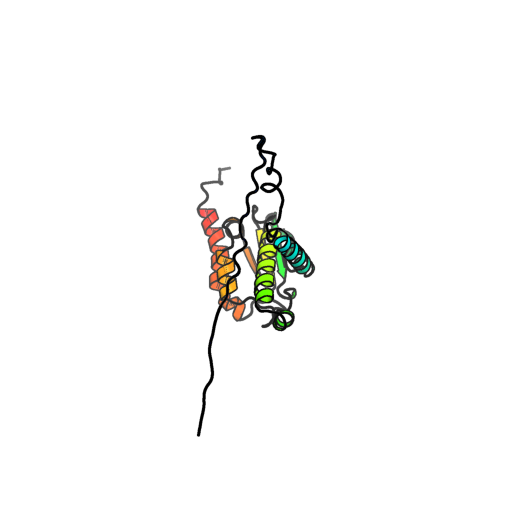 N N . TYR A 1 120 ? -10.823 2.308 8.129 1.00 94.06 120 TYR A N 1
ATOM 947 C CA . TYR A 1 120 ? -10.988 1.927 6.729 1.00 94.06 120 TYR A CA 1
ATOM 948 C C . TYR A 1 120 ? -10.621 0.461 6.451 1.00 94.06 120 TYR A C 1
ATOM 950 O O . TYR A 1 120 ? -9.991 -0.241 7.251 1.00 94.06 120 TYR A O 1
ATOM 958 N N . VAL A 1 121 ? -11.043 -0.007 5.278 1.00 94.31 121 VAL A N 1
ATOM 959 C CA . VAL A 1 121 ? -10.847 -1.365 4.761 1.00 94.31 121 VAL A CA 1
ATOM 960 C C . VAL A 1 121 ? -10.111 -1.288 3.426 1.00 94.31 121 VAL A C 1
ATOM 962 O O . VAL A 1 121 ? -10.456 -0.475 2.573 1.00 94.31 121 VAL A O 1
ATOM 965 N N . LEU A 1 122 ? -9.118 -2.157 3.220 1.00 94.31 122 LEU A N 1
ATOM 966 C CA . LEU A 1 122 ? -8.383 -2.269 1.958 1.00 94.31 122 LEU A CA 1
ATOM 967 C C . LEU A 1 122 ? -8.680 -3.604 1.265 1.00 94.31 122 LEU A C 1
ATOM 969 O O . LEU A 1 122 ? -8.502 -4.673 1.850 1.00 94.31 122 LEU A O 1
ATOM 973 N N . ILE A 1 123 ? -9.077 -3.555 -0.005 1.00 94.50 123 ILE A N 1
ATOM 974 C CA . ILE A 1 123 ? -9.262 -4.724 -0.870 1.00 94.50 123 ILE A CA 1
ATOM 975 C C . ILE A 1 123 ? -8.183 -4.712 -1.956 1.00 94.50 123 ILE A C 1
ATOM 977 O O . ILE A 1 123 ? -8.199 -3.890 -2.867 1.00 94.50 123 ILE A O 1
ATOM 981 N N . TYR A 1 124 ? -7.238 -5.644 -1.874 1.00 92.75 124 TYR A N 1
ATOM 982 C CA . TYR A 1 124 ? -6.160 -5.815 -2.844 1.00 92.75 124 TYR A CA 1
ATOM 983 C C . TYR A 1 124 ? -6.526 -6.892 -3.875 1.00 92.75 124 TYR A C 1
ATOM 985 O O . TYR A 1 124 ? -6.465 -8.093 -3.588 1.00 92.75 124 TYR A O 1
ATOM 993 N N . PHE A 1 125 ? -6.867 -6.476 -5.097 1.00 92.12 125 PHE A N 1
ATOM 994 C CA . PHE A 1 125 ? -7.026 -7.382 -6.234 1.00 92.12 125 PHE A CA 1
ATOM 995 C C . PHE A 1 125 ? -5.663 -7.652 -6.862 1.00 92.12 125 PHE A C 1
ATOM 997 O O . PHE A 1 125 ? -5.063 -6.776 -7.482 1.00 92.12 125 PHE A O 1
ATOM 1004 N N . HIS A 1 126 ? -5.174 -8.883 -6.723 1.00 86.19 126 HIS A N 1
ATOM 1005 C CA . HIS A 1 126 ? -3.863 -9.272 -7.241 1.00 86.19 126 HIS A CA 1
ATOM 1006 C C . HIS A 1 126 ? -3.867 -9.671 -8.728 1.00 86.19 126 HIS A C 1
ATOM 1008 O O . HIS A 1 126 ? -2.804 -9.790 -9.343 1.00 86.19 126 HIS A O 1
ATOM 1014 N N . TYR A 1 127 ? -5.0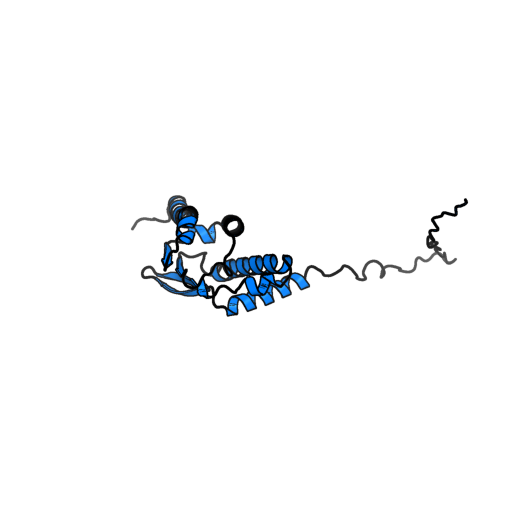46 -9.922 -9.305 1.00 81.88 127 TYR A N 1
ATOM 1015 C CA . TYR A 1 127 ? -5.182 -10.362 -10.693 1.00 81.88 127 TYR A CA 1
ATOM 1016 C C . TYR A 1 127 ? -4.478 -9.398 -11.664 1.00 81.88 127 TYR A C 1
ATOM 1018 O O . TYR A 1 127 ? -4.396 -8.200 -11.414 1.00 81.88 127 TYR A O 1
ATOM 1026 N N . GLY A 1 128 ? -3.938 -9.925 -12.764 1.00 74.69 128 GLY A N 1
ATOM 1027 C CA . GLY A 1 128 ? -3.235 -9.145 -13.788 1.00 74.69 128 GLY A CA 1
ATOM 1028 C C . GLY A 1 128 ? -1.817 -8.671 -13.434 1.00 74.69 128 GLY A C 1
ATOM 1029 O O . GLY A 1 128 ? -1.101 -8.262 -14.348 1.00 74.69 128 GLY A O 1
ATOM 1030 N N . LEU A 1 129 ? -1.355 -8.771 -12.179 1.00 76.19 129 LEU A N 1
ATOM 1031 C CA . LEU A 1 129 ? 0.050 -8.492 -11.861 1.00 76.19 129 LEU A CA 1
ATOM 1032 C C . LEU A 1 129 ? 0.961 -9.557 -12.502 1.00 76.19 129 LEU A C 1
ATOM 1034 O O . LEU A 1 129 ? 0.883 -10.743 -12.174 1.00 76.19 129 LEU A O 1
ATOM 1038 N N . ARG A 1 130 ? 1.853 -9.128 -13.397 1.00 71.56 130 ARG A N 1
ATOM 1039 C CA . ARG A 1 130 ? 2.868 -9.971 -14.046 1.00 71.56 130 ARG A CA 1
ATOM 1040 C C . ARG A 1 130 ? 4.244 -9.741 -13.411 1.00 71.56 130 ARG A C 1
ATOM 1042 O O . ARG A 1 130 ? 4.408 -8.940 -12.494 1.00 71.56 130 ARG A O 1
ATOM 1049 N N . SER A 1 131 ? 5.264 -10.456 -13.881 1.00 69.94 131 SER A N 1
ATOM 1050 C CA . SER A 1 131 ? 6.654 -10.259 -13.438 1.00 69.94 131 SER A CA 1
ATOM 1051 C C . SER A 1 131 ? 7.179 -8.844 -13.722 1.00 69.94 131 SER A C 1
ATOM 1053 O O . SER A 1 131 ? 8.024 -8.361 -12.972 1.00 69.94 131 SER A O 1
ATOM 1055 N N . TYR A 1 132 ? 6.667 -8.178 -14.763 1.00 70.12 132 TYR A N 1
ATOM 1056 C CA . TYR A 1 132 ? 7.169 -6.894 -15.254 1.00 70.12 132 TYR A CA 1
ATOM 1057 C C . TYR A 1 132 ? 6.569 -5.640 -14.609 1.00 70.12 132 TYR A C 1
ATOM 1059 O O . TYR A 1 132 ? 7.250 -4.626 -14.552 1.00 70.12 132 TYR A O 1
ATOM 1067 N N . ASN A 1 133 ? 5.337 -5.660 -14.085 1.00 69.94 133 ASN A N 1
ATOM 1068 C CA . ASN A 1 133 ? 4.748 -4.500 -13.387 1.00 69.94 133 ASN A CA 1
ATOM 1069 C C . ASN A 1 133 ? 4.962 -4.581 -11.865 1.00 69.94 133 ASN A C 1
ATOM 1071 O O . ASN A 1 133 ? 4.304 -3.910 -11.071 1.00 69.94 133 ASN A O 1
ATOM 1075 N N . ARG A 1 134 ? 5.912 -5.423 -11.448 1.00 77.56 134 ARG A N 1
ATOM 1076 C CA . ARG A 1 134 ? 6.099 -5.845 -10.069 1.00 77.56 134 ARG A CA 1
ATOM 1077 C C . ARG A 1 134 ? 7.081 -4.954 -9.299 1.00 77.56 134 ARG A C 1
ATOM 1079 O O . ARG A 1 134 ? 8.261 -4.916 -9.643 1.00 77.56 134 ARG A O 1
ATOM 1086 N N . PRO A 1 135 ? 6.684 -4.342 -8.170 1.00 77.75 135 PRO A N 1
ATOM 1087 C CA . PRO A 1 135 ? 7.655 -3.771 -7.245 1.00 77.75 135 PRO A CA 1
ATOM 1088 C C . PRO A 1 135 ? 8.515 -4.873 -6.602 1.00 77.75 135 PRO A C 1
ATOM 1090 O O . PRO A 1 135 ? 8.006 -5.871 -6.089 1.00 77.75 135 PRO A O 1
ATOM 1093 N N . SER A 1 136 ? 9.837 -4.689 -6.606 1.00 83.94 136 SER A N 1
ATOM 1094 C CA . SER A 1 136 ? 10.786 -5.607 -5.960 1.00 83.94 136 SER A CA 1
ATOM 1095 C C . SER A 1 136 ? 10.608 -5.655 -4.433 1.00 83.94 136 SER A C 1
ATOM 1097 O O . SER A 1 136 ? 10.273 -4.652 -3.803 1.00 83.94 136 SER A O 1
ATOM 1099 N N . TYR A 1 137 ? 10.877 -6.817 -3.820 1.00 83.69 137 TYR A N 1
ATOM 1100 C CA . TYR A 1 137 ? 10.667 -7.047 -2.379 1.00 83.69 137 TYR A CA 1
ATOM 1101 C C . TYR A 1 137 ? 11.371 -6.006 -1.493 1.00 83.69 137 TYR A C 1
ATOM 1103 O O . TYR A 1 137 ? 10.740 -5.422 -0.619 1.00 83.69 137 TYR A O 1
ATOM 1111 N N . GLY A 1 138 ? 12.647 -5.707 -1.764 1.00 86.56 138 GLY A N 1
ATOM 1112 C CA . GLY A 1 138 ?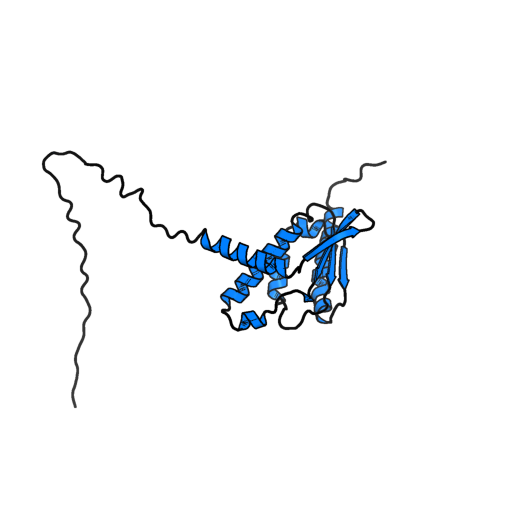 13.413 -4.724 -0.989 1.00 86.56 138 GLY A CA 1
ATOM 1113 C C . GLY A 1 138 ? 12.858 -3.296 -1.062 1.00 86.56 138 GLY A C 1
ATOM 1114 O O . GLY A 1 138 ? 12.965 -2.557 -0.089 1.00 86.56 138 GLY A O 1
ATOM 1115 N N . TRP A 1 139 ? 12.210 -2.912 -2.168 1.00 86.31 139 TRP A N 1
ATOM 1116 C CA . TRP A 1 139 ? 11.475 -1.644 -2.242 1.00 86.31 139 TRP A CA 1
ATOM 1117 C C . TRP A 1 139 ? 10.201 -1.708 -1.408 1.00 86.31 139 TRP A C 1
ATOM 1119 O O . TRP A 1 139 ? 9.956 -0.795 -0.637 1.00 86.31 139 TRP A O 1
ATOM 1129 N N . LEU A 1 140 ? 9.437 -2.804 -1.484 1.00 86.56 140 LEU A N 1
ATOM 1130 C CA . LEU A 1 140 ? 8.205 -2.943 -0.703 1.00 86.56 140 LEU A CA 1
ATOM 1131 C C . LEU A 1 140 ? 8.483 -2.893 0.807 1.00 86.56 140 LEU A C 1
ATOM 1133 O O . LEU A 1 140 ? 7.709 -2.285 1.539 1.00 86.56 140 LEU A O 1
ATOM 1137 N N . MET A 1 141 ? 9.599 -3.470 1.268 1.00 88.50 141 MET A N 1
ATOM 1138 C CA . MET A 1 141 ? 10.024 -3.356 2.669 1.00 88.50 141 MET A CA 1
ATOM 1139 C C . MET A 1 141 ? 10.406 -1.915 3.031 1.00 88.50 141 MET A C 1
ATOM 1141 O O . MET A 1 141 ? 9.957 -1.410 4.055 1.00 88.50 141 MET A O 1
ATOM 1145 N N . LYS A 1 142 ? 11.180 -1.223 2.179 1.00 90.19 142 LYS A N 1
ATOM 1146 C CA . LYS A 1 142 ? 11.527 0.196 2.383 1.00 90.19 142 LYS A CA 1
ATOM 1147 C C . LYS A 1 142 ? 10.280 1.089 2.420 1.00 90.19 142 LYS A C 1
ATOM 1149 O O . LYS A 1 142 ? 10.162 1.910 3.321 1.00 90.19 142 LYS A O 1
ATOM 1154 N N . SER A 1 143 ? 9.330 0.894 1.506 1.00 89.00 143 SER A N 1
ATOM 1155 C CA . SER A 1 143 ? 8.053 1.614 1.490 1.00 89.00 143 SER A CA 1
ATOM 1156 C C . SER A 1 143 ? 7.205 1.295 2.723 1.00 89.00 143 SER A C 1
ATOM 1158 O O . SER A 1 143 ? 6.724 2.215 3.368 1.00 89.00 143 SER A O 1
ATOM 1160 N N . TYR A 1 144 ? 7.091 0.025 3.133 1.00 86.00 144 TYR A N 1
ATOM 1161 C CA . TYR A 1 144 ? 6.399 -0.355 4.374 1.00 86.00 144 TYR A CA 1
ATOM 1162 C C . TYR A 1 144 ? 6.981 0.341 5.616 1.00 86.00 144 TYR A C 1
ATOM 1164 O O . TYR A 1 144 ? 6.224 0.757 6.493 1.00 86.00 144 TYR A O 1
ATOM 1172 N N . LEU A 1 145 ? 8.305 0.508 5.687 1.00 88.94 145 LEU A N 1
ATOM 1173 C CA . LEU A 1 145 ? 8.959 1.251 6.768 1.00 88.94 145 LEU A CA 1
ATOM 1174 C C . LEU A 1 145 ? 8.718 2.770 6.677 1.00 88.94 145 LEU A C 1
ATOM 1176 O O . LEU A 1 145 ? 8.578 3.396 7.720 1.00 88.94 145 LEU A O 1
ATOM 1180 N N . LYS A 1 146 ? 8.602 3.338 5.466 1.00 91.00 146 LYS A N 1
ATOM 1181 C CA . LYS A 1 146 ? 8.265 4.758 5.225 1.00 91.00 146 LYS A CA 1
ATOM 1182 C C . LYS A 1 146 ? 6.797 5.135 5.499 1.00 91.00 146 LYS A C 1
ATOM 1184 O O . LYS A 1 146 ? 6.509 6.317 5.586 1.00 91.00 146 LYS A O 1
ATOM 1189 N N . ILE A 1 147 ? 5.866 4.181 5.573 1.00 90.00 147 ILE A N 1
ATOM 1190 C CA . ILE A 1 147 ? 4.442 4.468 5.840 1.00 90.00 147 ILE A CA 1
ATOM 1191 C C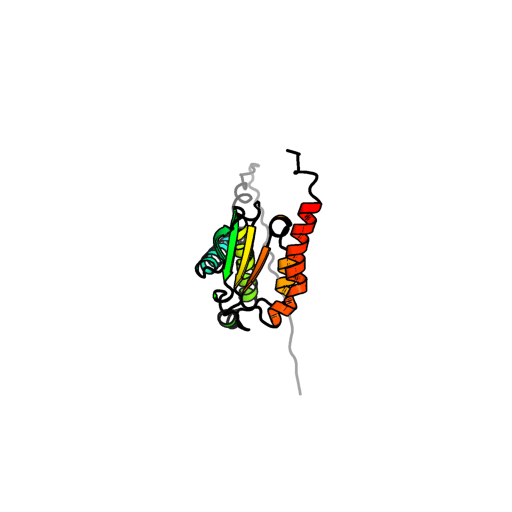 . ILE A 1 147 ? 4.244 4.854 7.320 1.00 90.00 147 ILE A C 1
ATOM 1193 O O . ILE A 1 147 ? 4.627 4.082 8.203 1.00 90.00 147 ILE A O 1
ATOM 1197 N N . ASP A 1 148 ? 3.588 5.982 7.598 1.00 90.75 148 ASP A N 1
ATOM 1198 C CA . ASP A 1 148 ? 3.362 6.475 8.967 1.00 90.75 148 ASP A CA 1
ATOM 1199 C C . ASP A 1 148 ? 2.379 5.634 9.802 1.00 90.75 148 ASP A C 1
ATOM 1201 O O . ASP A 1 148 ? 1.668 4.754 9.306 1.00 90.75 148 ASP A O 1
ATOM 1205 N N . ARG A 1 149 ? 2.303 5.939 11.108 1.00 88.69 149 ARG A N 1
ATOM 1206 C CA . ARG A 1 149 ? 1.393 5.274 12.057 1.00 88.69 149 ARG A CA 1
ATOM 1207 C C . ARG A 1 149 ? -0.080 5.363 11.634 1.00 88.69 149 ARG A C 1
ATOM 1209 O O . ARG A 1 149 ? -0.772 4.359 11.796 1.00 88.69 149 ARG A O 1
ATOM 1216 N N . LYS A 1 150 ? -0.559 6.493 11.083 1.00 89.00 150 LYS A N 1
ATOM 1217 C CA . LYS A 1 150 ? -1.993 6.690 10.761 1.00 89.00 150 LYS A CA 1
ATOM 1218 C C . LYS A 1 150 ? -2.529 5.648 9.768 1.00 89.00 150 LYS A C 1
ATOM 1220 O O . LYS A 1 150 ? -3.392 4.847 10.123 1.00 89.00 150 LYS A O 1
ATOM 1225 N N . TYR A 1 151 ? -1.860 5.521 8.621 1.00 90.38 151 TYR A N 1
ATOM 1226 C CA . TYR A 1 151 ? -2.079 4.501 7.582 1.00 90.38 151 TYR A CA 1
ATOM 1227 C C . TYR A 1 151 ? -2.059 3.046 8.088 1.00 90.38 151 TYR A C 1
ATOM 1229 O O . TYR A 1 151 ? -2.557 2.147 7.416 1.00 90.38 151 TYR A O 1
ATOM 1237 N N . LYS A 1 152 ? -1.430 2.770 9.236 1.00 90.50 152 LYS A N 1
ATOM 1238 C CA . LYS A 1 152 ? -1.311 1.413 9.792 1.00 90.50 152 LYS A CA 1
ATOM 1239 C C . LYS A 1 152 ? -2.303 1.153 10.920 1.00 90.50 152 LYS A C 1
ATOM 1241 O O . LYS A 1 152 ? -2.760 0.022 11.057 1.00 90.50 152 LYS A O 1
ATOM 1246 N N . LYS A 1 153 ? -2.620 2.161 11.742 1.00 90.00 153 LYS A N 1
ATOM 1247 C CA . LYS A 1 153 ? -3.467 1.972 12.929 1.00 90.00 153 LYS A CA 1
ATOM 1248 C C . LYS A 1 153 ? -4.960 1.870 12.603 1.00 90.00 153 LYS A C 1
ATOM 1250 O O . LYS A 1 153 ? -5.654 1.086 13.242 1.00 90.00 153 LYS A O 1
ATOM 1255 N N . ASN A 1 154 ? -5.419 2.565 11.564 1.00 90.94 154 ASN A N 1
ATOM 1256 C CA . ASN A 1 154 ? -6.838 2.628 11.196 1.00 90.94 154 ASN A CA 1
ATOM 1257 C C . ASN A 1 154 ? -7.247 1.617 10.093 1.00 90.94 154 ASN A C 1
ATOM 1259 O O . ASN A 1 154 ? -8.411 1.539 9.705 1.00 90.94 154 ASN A O 1
ATOM 1263 N N . LEU A 1 155 ? -6.306 0.797 9.602 1.00 93.12 155 LEU A N 1
ATOM 1264 C CA . LEU A 1 155 ? -6.566 -0.284 8.643 1.00 93.12 155 LEU A CA 1
ATOM 1265 C C . LEU A 1 155 ? -7.196 -1.499 9.351 1.00 93.12 155 LEU A C 1
ATOM 1267 O O . LEU A 1 155 ? -6.491 -2.419 9.771 1.00 93.12 155 LEU A O 1
ATOM 1271 N N . LYS A 1 156 ? -8.528 -1.526 9.462 1.00 91.56 156 LYS A N 1
ATOM 1272 C CA . LYS A 1 156 ? -9.256 -2.569 10.211 1.00 91.56 156 LYS A CA 1
ATOM 1273 C C . LYS A 1 156 ? -9.361 -3.914 9.491 1.00 91.56 156 LYS A C 1
ATOM 1275 O O . LYS A 1 156 ? -9.557 -4.936 10.143 1.00 91.56 156 LYS A O 1
ATOM 1280 N N . ALA A 1 157 ? -9.247 -3.944 8.163 1.00 91.12 157 ALA A N 1
ATOM 1281 C CA . ALA A 1 157 ? -9.188 -5.193 7.402 1.00 91.12 157 ALA A CA 1
ATOM 1282 C C . ALA A 1 157 ? -8.420 -5.037 6.084 1.00 91.12 157 ALA A C 1
ATOM 1284 O O . ALA A 1 157 ? -8.567 -4.038 5.381 1.00 91.12 157 ALA A O 1
ATOM 1285 N N . LEU A 1 158 ? -7.653 -6.070 5.724 1.00 92.50 158 LEU A N 1
ATOM 1286 C CA . LEU A 1 158 ? -7.012 -6.217 4.417 1.00 92.50 158 LEU A CA 1
ATOM 1287 C C . LEU A 1 158 ? -7.493 -7.510 3.748 1.00 92.50 158 LEU A C 1
ATOM 1289 O O . LEU A 1 158 ? -7.075 -8.610 4.118 1.00 92.50 158 LEU A O 1
ATOM 1293 N N . TYR A 1 159 ? -8.344 -7.373 2.736 1.00 92.88 159 TYR A N 1
ATOM 1294 C CA . TYR A 1 159 ? -8.798 -8.477 1.895 1.00 92.88 159 TYR A CA 1
ATOM 1295 C C . TYR A 1 159 ? -7.863 -8.640 0.694 1.00 92.88 159 TYR A C 1
ATOM 1297 O O . TYR A 1 159 ? -7.466 -7.664 0.063 1.00 92.88 159 TYR A O 1
ATOM 1305 N N . VAL A 1 160 ? -7.504 -9.881 0.361 1.00 92.50 160 VAL A N 1
ATOM 1306 C CA . VAL A 1 160 ? -6.583 -10.201 -0.742 1.00 92.50 160 VAL A CA 1
ATOM 1307 C C . VAL A 1 160 ? -7.276 -11.145 -1.716 1.00 92.50 160 VAL A C 1
ATOM 1309 O O . VAL A 1 160 ? -7.489 -12.320 -1.413 1.00 92.50 160 VAL A O 1
ATOM 1312 N N . VAL A 1 161 ? -7.602 -10.636 -2.902 1.00 92.94 161 VAL A N 1
ATOM 1313 C CA . VAL A 1 161 ? -8.334 -11.370 -3.940 1.00 92.94 161 VAL A CA 1
ATOM 1314 C C . VAL A 1 161 ? -7.340 -11.980 -4.937 1.00 92.94 161 VAL A C 1
ATOM 1316 O O . VAL A 1 161 ? -6.442 -11.301 -5.436 1.00 92.94 161 VAL A O 1
ATOM 1319 N N . HIS A 1 162 ? -7.488 -13.281 -5.208 1.00 89.31 162 HIS A N 1
ATOM 1320 C CA . HIS A 1 162 ? -6.586 -14.116 -6.027 1.00 89.31 162 HIS A CA 1
ATOM 1321 C C . HIS A 1 162 ? -5.093 -14.151 -5.582 1.00 89.31 162 HIS A C 1
ATOM 1323 O O . HIS A 1 162 ? -4.195 -13.869 -6.381 1.00 89.31 162 HIS A O 1
ATOM 1329 N N . PRO A 1 163 ? -4.769 -14.541 -4.328 1.00 85.06 163 PRO A N 1
ATOM 1330 C CA . PRO A 1 163 ? -3.389 -14.592 -3.823 1.00 85.06 163 PRO A CA 1
ATOM 1331 C C . PRO A 1 163 ? -2.503 -15.642 -4.525 1.00 85.06 163 PRO A C 1
ATOM 1333 O O . PRO A 1 163 ? -2.623 -16.849 -4.285 1.00 85.06 163 PRO A O 1
ATOM 1336 N N . THR A 1 164 ? -1.525 -15.190 -5.318 1.00 86.56 164 THR A N 1
ATOM 1337 C CA . THR A 1 164 ? -0.485 -16.061 -5.907 1.00 86.56 164 THR A CA 1
ATOM 1338 C C . THR A 1 164 ? 0.528 -16.559 -4.867 1.00 86.56 164 THR A C 1
ATOM 1340 O O . THR A 1 164 ? 0.618 -16.034 -3.754 1.00 86.56 164 THR A O 1
ATOM 1343 N N . LYS A 1 165 ? 1.364 -17.543 -5.248 1.00 85.06 165 LYS A N 1
ATOM 1344 C CA . LYS A 1 165 ? 2.494 -18.056 -4.436 1.00 85.06 165 LYS A CA 1
ATOM 1345 C C . LYS A 1 165 ? 3.347 -16.940 -3.817 1.00 85.06 165 LYS A C 1
ATOM 1347 O O . LYS A 1 165 ? 3.803 -17.060 -2.687 1.00 85.06 165 LYS A O 1
ATOM 1352 N N . TRP A 1 166 ? 3.538 -15.847 -4.548 1.00 82.06 166 TRP A N 1
ATOM 1353 C CA . TRP A 1 166 ? 4.393 -14.743 -4.133 1.00 82.06 166 TRP A CA 1
ATOM 1354 C C . TRP A 1 166 ? 3.661 -13.672 -3.299 1.00 82.06 166 TRP A C 1
ATOM 1356 O O . TRP A 1 166 ? 4.289 -13.032 -2.461 1.00 82.06 166 TRP A O 1
ATOM 1366 N N . VAL A 1 167 ? 2.332 -13.536 -3.403 1.00 85.00 167 VAL A N 1
ATOM 1367 C CA . VAL A 1 167 ? 1.554 -12.829 -2.360 1.00 85.00 167 VAL A CA 1
ATOM 1368 C C . VAL A 1 167 ? 1.609 -13.607 -1.048 1.00 85.00 167 VAL A C 1
ATOM 1370 O O . VAL A 1 167 ? 1.791 -13.015 0.011 1.00 85.00 167 VAL A O 1
ATOM 1373 N N . LYS A 1 168 ? 1.556 -14.945 -1.113 1.00 86.25 168 LYS A N 1
ATOM 1374 C CA . LYS A 1 168 ? 1.705 -15.802 0.073 1.00 86.25 168 LYS A CA 1
ATOM 1375 C C . LYS A 1 168 ? 3.085 -15.656 0.737 1.00 86.25 168 LYS A C 1
ATOM 1377 O O . LYS A 1 168 ? 3.161 -15.738 1.957 1.00 86.25 168 LYS A O 1
ATOM 1382 N N . PHE A 1 169 ? 4.141 -15.347 -0.022 1.00 88.12 169 PHE A N 1
ATOM 1383 C CA . PHE A 1 169 ? 5.455 -14.972 0.528 1.00 88.12 169 PHE A CA 1
ATOM 1384 C C . PHE A 1 169 ? 5.426 -13.640 1.306 1.00 88.12 169 PHE A C 1
ATOM 1386 O O . PHE A 1 169 ? 6.142 -13.495 2.292 1.00 88.12 169 PHE A O 1
ATOM 1393 N N . LEU A 1 170 ? 4.560 -12.689 0.932 1.00 86.19 170 LEU A N 1
ATOM 1394 C CA . LEU A 1 170 ? 4.372 -11.430 1.667 1.00 86.19 170 LEU A CA 1
ATOM 1395 C C . LEU A 1 170 ? 3.490 -11.554 2.924 1.00 86.19 170 LEU A C 1
ATOM 1397 O O . LEU A 1 170 ? 3.405 -10.589 3.687 1.00 86.19 170 LEU A O 1
ATOM 1401 N N . TRP A 1 171 ? 2.847 -12.701 3.186 1.00 87.00 171 TRP A N 1
ATOM 1402 C CA . TRP A 1 171 ? 1.918 -12.837 4.320 1.00 87.00 171 TRP A CA 1
ATOM 1403 C C . TRP A 1 171 ? 2.473 -12.467 5.707 1.00 87.00 171 TRP A C 1
ATOM 1405 O O . TRP A 1 171 ? 1.670 -12.019 6.526 1.00 87.00 171 TRP A O 1
ATOM 1415 N N . PRO A 1 172 ? 3.770 -12.619 6.044 1.00 88.25 172 PRO A N 1
ATOM 1416 C CA . PRO A 1 172 ? 4.302 -12.099 7.306 1.00 88.25 172 PRO A CA 1
ATOM 1417 C C . PRO A 1 172 ? 4.126 -10.578 7.439 1.00 88.25 172 PRO A C 1
ATOM 1419 O O . PRO A 1 172 ? 3.696 -10.099 8.484 1.00 88.25 172 PRO A O 1
ATOM 1422 N N . VAL A 1 173 ? 4.370 -9.828 6.361 1.00 85.38 173 VAL A N 1
ATOM 1423 C CA . VAL A 1 173 ? 4.322 -8.356 6.343 1.00 85.38 173 VAL A CA 1
ATOM 1424 C C . VAL A 1 173 ? 2.884 -7.852 6.243 1.00 85.38 173 VAL A C 1
ATOM 1426 O O . VAL A 1 173 ? 2.495 -6.953 6.983 1.00 85.38 173 VAL A O 1
ATOM 1429 N N . LEU A 1 174 ? 2.053 -8.491 5.413 1.00 84.69 174 LEU A N 1
ATOM 1430 C CA . LEU A 1 174 ? 0.626 -8.156 5.324 1.00 84.69 174 LEU A CA 1
ATOM 1431 C C . LEU A 1 174 ? -0.125 -8.455 6.636 1.00 84.69 174 LEU A C 1
ATOM 1433 O O . LEU A 1 174 ? -1.017 -7.702 7.012 1.00 84.69 174 LEU A O 1
ATOM 1437 N N . ARG A 1 175 ? 0.270 -9.495 7.388 1.00 85.44 175 ARG A N 1
ATOM 1438 C CA . ARG A 1 175 ? -0.243 -9.726 8.753 1.00 85.44 175 ARG A CA 1
ATOM 1439 C C . ARG A 1 175 ? 0.349 -8.763 9.782 1.00 85.44 175 ARG A C 1
ATOM 1441 O O . ARG A 1 175 ? -0.334 -8.449 10.748 1.00 85.44 175 ARG A O 1
ATOM 1448 N N . SER A 1 176 ? 1.574 -8.272 9.580 1.00 85.56 176 SER A N 1
ATOM 1449 C CA . SER A 1 176 ? 2.153 -7.227 10.434 1.00 85.56 176 SER A CA 1
ATOM 1450 C C . SER A 1 176 ? 1.378 -5.909 10.344 1.00 85.56 176 SER A C 1
ATOM 1452 O O . SER A 1 176 ? 1.256 -5.238 11.361 1.00 85.56 176 SER A O 1
ATOM 1454 N N . LEU A 1 177 ? 0.825 -5.563 9.173 1.00 81.38 177 LEU A N 1
ATOM 1455 C CA . LEU A 1 177 ? -0.077 -4.413 9.011 1.00 81.38 177 LEU A CA 1
ATOM 1456 C C . LEU A 1 177 ? -1.342 -4.559 9.872 1.00 81.38 177 LEU A C 1
ATOM 1458 O O . LEU A 1 177 ? -1.605 -3.707 10.712 1.00 81.38 177 LEU A O 1
ATOM 1462 N N . ILE A 1 178 ? -2.083 -5.663 9.717 1.00 83.62 178 ILE A N 1
ATOM 1463 C CA . ILE A 1 178 ? -3.349 -5.890 10.444 1.00 83.62 178 ILE A CA 1
ATOM 1464 C C . ILE A 1 178 ? -3.108 -5.930 11.963 1.00 83.62 178 ILE A C 1
ATOM 1466 O O . ILE A 1 178 ? -3.765 -5.220 12.720 1.00 83.62 178 ILE A O 1
ATOM 1470 N N . ARG A 1 179 ? -2.095 -6.684 12.416 1.00 82.69 179 ARG A N 1
ATOM 1471 C CA . ARG A 1 179 ? -1.738 -6.776 13.844 1.00 82.69 179 ARG A CA 1
ATOM 1472 C C . ARG A 1 179 ? -1.305 -5.439 14.451 1.00 82.69 179 ARG A C 1
ATOM 1474 O O . ARG A 1 179 ? -1.407 -5.273 15.661 1.00 82.69 179 ARG A O 1
ATOM 1481 N N . TYR A 1 180 ? -0.806 -4.504 13.642 1.00 81.50 180 TYR A N 1
ATOM 1482 C CA . TYR A 1 180 ? -0.466 -3.161 14.107 1.00 81.50 180 TYR A CA 1
ATOM 1483 C C . TYR A 1 180 ? -1.726 -2.324 14.385 1.00 81.50 180 TYR A C 1
ATOM 1485 O O . TYR A 1 180 ? -1.735 -1.579 15.361 1.00 81.50 180 TYR A O 1
ATOM 1493 N N . SER A 1 181 ? -2.803 -2.496 13.608 1.00 81.06 181 SER A N 1
ATOM 1494 C CA . SER A 1 181 ? -4.116 -1.907 13.919 1.00 81.06 181 SER A CA 1
ATOM 1495 C C . SER A 1 181 ? -4.686 -2.466 15.227 1.00 81.06 181 SER A C 1
ATOM 1497 O O . SER A 1 181 ? -4.952 -1.703 16.155 1.00 81.06 181 SER A O 1
ATOM 1499 N N . GLU A 1 182 ? -4.750 -3.798 15.359 1.00 81.50 182 GLU A N 1
ATOM 1500 C CA . GLU A 1 182 ? -5.240 -4.485 16.570 1.00 81.50 182 GLU A CA 1
ATOM 1501 C C . GLU A 1 182 ? -4.466 -4.098 17.844 1.00 81.50 182 GLU A C 1
ATOM 1503 O O . GLU A 1 182 ? -5.035 -4.038 18.935 1.00 81.50 182 GLU A O 1
ATOM 1508 N N . ALA A 1 183 ? -3.151 -3.881 17.726 1.00 79.25 183 ALA A N 1
ATOM 1509 C CA . ALA A 1 183 ? -2.294 -3.477 18.837 1.00 79.25 183 ALA A CA 1
ATOM 1510 C C . ALA A 1 183 ? -2.403 -1.978 19.152 1.00 79.25 183 ALA A C 1
ATOM 1512 O O . ALA A 1 183 ? -2.310 -1.602 20.319 1.00 79.25 183 ALA A O 1
ATOM 1513 N N . ALA A 1 184 ? -2.613 -1.129 18.141 1.00 76.62 184 ALA A N 1
ATOM 1514 C CA . ALA A 1 184 ? -2.820 0.300 18.343 1.00 76.62 184 ALA A CA 1
ATOM 1515 C C . ALA A 1 184 ? -4.138 0.570 19.083 1.00 76.62 184 ALA A C 1
ATOM 1517 O O . ALA A 1 184 ? -4.124 1.308 20.063 1.00 76.62 184 ALA A O 1
ATOM 1518 N N . GLU A 1 185 ? -5.228 -0.088 18.679 1.00 78.50 185 GLU A N 1
ATOM 1519 C CA . GLU A 1 185 ? -6.546 0.000 19.325 1.00 78.50 185 GLU A CA 1
ATOM 1520 C C . GLU A 1 185 ? -6.477 -0.359 20.819 1.00 78.50 185 GLU A C 1
ATOM 1522 O O . GLU A 1 185 ? -6.935 0.398 21.667 1.00 78.50 185 GLU A O 1
ATOM 1527 N N . LYS A 1 186 ? -5.778 -1.449 21.165 1.00 77.19 186 LYS A N 1
ATOM 1528 C CA . LYS A 1 186 ? -5.545 -1.878 22.560 1.00 77.19 186 LYS A CA 1
ATOM 1529 C C . LYS A 1 186 ? -4.570 -0.990 23.349 1.00 77.19 186 LYS A C 1
ATOM 1531 O O . LYS A 1 186 ? -4.355 -1.245 24.530 1.00 77.19 186 LYS A O 1
ATOM 1536 N N . SER A 1 187 ? -3.946 -0.001 22.704 1.00 76.06 187 SER A N 1
ATOM 1537 C CA . SER A 1 187 ? -3.004 0.942 23.328 1.00 76.06 187 SER A CA 1
ATOM 1538 C C . SER A 1 187 ? -3.579 2.347 23.530 1.00 76.06 187 SER A C 1
ATOM 1540 O O . SER A 1 187 ? -2.934 3.171 24.175 1.00 76.06 187 SER A O 1
ATOM 1542 N N . GLU A 1 188 ? -4.759 2.641 22.976 1.00 72.06 188 GLU A N 1
ATOM 1543 C CA . GLU A 1 188 ? -5.422 3.935 23.148 1.00 72.06 188 GLU A CA 1
ATOM 1544 C C . GLU A 1 188 ? -6.227 3.924 24.469 1.00 72.06 188 GLU A C 1
ATOM 1546 O O . GLU A 1 188 ? -7.032 3.017 24.691 1.00 72.06 188 GLU A O 1
ATOM 1551 N N . PRO A 1 189 ? -5.992 4.875 25.399 1.00 63.59 189 PRO A N 1
ATOM 1552 C CA . PRO A 1 189 ? -6.561 4.813 26.743 1.00 63.59 189 PRO A CA 1
ATOM 1553 C C . PRO A 1 189 ? -8.052 5.186 26.757 1.00 63.59 189 PRO A C 1
ATOM 1555 O O . PRO A 1 189 ? -8.408 6.358 26.831 1.00 63.59 189 PRO A O 1
ATOM 1558 N N . ASN A 1 190 ? -8.908 4.160 26.752 1.00 47.97 190 ASN A N 1
ATOM 1559 C CA . ASN A 1 190 ? -10.341 4.198 27.070 1.00 47.97 190 ASN A CA 1
ATOM 1560 C C . ASN A 1 190 ? -11.177 5.266 26.332 1.00 47.97 190 ASN A C 1
ATOM 1562 O O . ASN A 1 190 ? -11.671 6.214 26.941 1.00 47.97 190 ASN A O 1
ATOM 1566 N N . SER A 1 191 ? -11.469 5.036 25.048 1.00 45.62 191 SER A N 1
ATOM 1567 C CA . SER A 1 191 ? -12.649 5.633 24.393 1.00 45.62 191 SER A CA 1
ATOM 1568 C C . SER A 1 191 ? -13.958 4.892 24.719 1.00 45.62 191 SER A C 1
ATOM 1570 O O . SER A 1 191 ? -15.042 5.415 24.468 1.00 45.62 191 SER A O 1
ATOM 1572 N N . THR A 1 192 ? -13.886 3.707 25.339 1.00 45.38 192 THR A N 1
ATOM 1573 C CA . THR A 1 192 ? -15.033 3.012 25.941 1.00 45.38 192 THR A CA 1
ATOM 1574 C C . THR A 1 192 ? -15.431 3.664 27.268 1.00 45.38 192 THR A C 1
ATOM 1576 O O . THR A 1 192 ? -15.130 3.151 28.348 1.00 45.38 192 THR A O 1
ATOM 1579 N N . LEU A 1 193 ? -16.120 4.803 27.188 1.00 36.44 193 LEU A N 1
ATOM 1580 C CA . LEU A 1 193 ? -17.036 5.210 28.253 1.00 36.44 193 LEU A CA 1
ATOM 1581 C C . LEU A 1 193 ? -18.234 4.252 28.272 1.00 36.44 193 LEU A C 1
ATOM 1583 O O . LEU A 1 193 ? -18.700 3.816 27.221 1.00 36.44 193 LEU A O 1
ATOM 1587 N N . ASN A 1 194 ? -18.725 3.928 29.467 1.00 35.16 194 ASN A N 1
ATOM 1588 C CA . ASN A 1 194 ? -19.927 3.111 29.623 1.00 35.16 194 ASN A CA 1
ATOM 1589 C C . ASN A 1 194 ? -21.171 3.887 29.172 1.00 35.16 194 ASN A C 1
ATOM 1591 O O . ASN A 1 194 ? -21.335 5.034 29.592 1.00 35.16 194 ASN A O 1
ATOM 1595 N N . ILE A 1 195 ? -22.060 3.211 28.438 1.00 34.38 195 ILE A N 1
ATOM 1596 C CA . ILE A 1 195 ? -23.513 3.069 28.674 1.00 34.38 195 ILE A CA 1
ATOM 1597 C C . ILE A 1 195 ? -23.975 1.830 27.894 1.00 34.38 195 ILE A C 1
ATOM 1599 O O . ILE A 1 195 ? -23.557 1.699 26.722 1.00 34.38 195 ILE A O 1
#

Organism: NCBI:txid392033

pLDDT: mean 74.44, std 19.79, range [30.88, 95.0]

Solvent-accessible surface area (backbone atoms only — not comparable to full-atom values): 12011 Å² total; per-residue (Å²): 130,89,80,91,85,79,90,80,86,87,87,83,88,72,84,78,88,73,84,78,84,71,94,82,81,76,87,77,85,82,66,64,78,83,75,63,87,84,76,84,69,68,77,56,66,61,50,55,55,42,52,56,50,30,52,64,50,54,74,49,54,34,66,46,78,76,54,61,45,102,83,71,27,44,31,36,37,35,39,39,49,44,45,66,60,44,59,77,38,65,83,44,56,72,66,55,53,49,52,52,55,49,31,54,49,53,43,53,50,60,73,41,56,91,47,30,88,43,60,25,33,41,38,39,36,44,54,73,56,49,87,54,44,52,82,52,67,74,55,53,53,51,49,61,69,69,53,57,67,50,70,32,41,28,34,78,42,79,48,71,42,72,74,47,79,68,54,60,68,43,44,71,58,60,48,50,42,44,53,41,10,63,52,43,62,78,67,55,88,69,87,78,69,91,132

Foldseek 3Di:
DDDDDDDDDDDDDDDDPDDDDDDPPDDDDPPVVVVDDDDPPVPPVVVVVLVVLLVVLVVLVQKDFPAADPVRAIEIEGELLSQDFCVVVVVDDPVSSVSSVVSVLVSVCVVCVVRLQAAHEYEYENPNHDPGSDDDPVVVVVSLVVDDLSNQQRHQYYHYHPDDPVSVVCVVVVVVSNVSNVVVVVVDPDPPDDD

Sequence (195 aa):
LYGNGTASNSNKSRGLIKGTITSDGIIDDDFESELGGNEPTELHDTEDVDYQLMTKIAEYGIIECCGDDKFGRKTIVFSACRLPNQELIKNSEFKTVIKFRECLFKYFLQAFDQYVDMDYVLIYFHYGLRSYNRPSYGWLMKSYLKIDRKYKKNLKALYVVHPTKWVKFLWPVLRSLIRYSEAAEKSEPNSTLNI

InterPro domains:
  IPR001251 CRAL-TRIO lipid binding domain [PF13716] (73-179)
  IPR001251 CRAL-TRIO lipid binding domain [cd00170] (60-178)
  IPR036865 CRAL-TRIO lipid binding domain superfamily [G3DSA:3.40.525.10] (52-194)
  IPR036865 CRAL-TRIO lipid binding domain superfamily [SSF52087] (56-178)